Protein AF-A0A9P3G5J4-F1 (afdb_monomer_lite)

Secondary structure (DSSP, 8-state):
--PPPP----PPPP-------------GGGPPPTTT--S-STTTTGGGSHHHHHHHHHHHHHHHHHHHHHS-TT---S-HHHHHHHHHHHHHHHHHHHHHHHHHT--SHHHHHHHHHHHHHHHHTT-HHHHHHHHHHIIIIIHHH-SS--TTHHHHHHHHHHHHHHHTTTT-HHHHHHHHHS-GGGS-HHHHHHHHHHHHHHHTT-HHHHHHHHSHHHHHHHHT-TT---SPPPPTTS-S-HHHHHHHHHHHHHHHHHHHHHHHHHHHH-SEEE---TTT-TTHHHHHHHHHHHTT-S-SS--S----HHHHHHHHHHHHHHTTSEEEPTT-TTEEEEPPP--

Structure (mmCIF, N/CA/C/O backbone):
data_AF-A0A9P3G5J4-F1
#
_entry.id   AF-A0A9P3G5J4-F1
#
loop_
_atom_site.group_PDB
_atom_site.id
_atom_site.type_symbol
_atom_site.label_atom_id
_atom_site.label_alt_id
_atom_site.label_comp_id
_atom_site.label_asym_id
_atom_site.label_entity_id
_atom_site.label_seq_id
_atom_site.pdbx_PDB_ins_code
_atom_site.Cartn_x
_atom_site.Cartn_y
_atom_site.Cartn_z
_atom_site.occupancy
_atom_site.B_iso_or_equiv
_atom_site.auth_seq_id
_atom_site.auth_comp_id
_atom_site.auth_asym_id
_atom_site.auth_atom_id
_atom_site.pdbx_PDB_model_num
ATOM 1 N N . MET A 1 1 ? -4.078 -33.749 79.906 1.00 45.44 1 MET A N 1
ATOM 2 C CA . MET A 1 1 ? -3.973 -32.297 79.647 1.00 45.44 1 MET A CA 1
ATOM 3 C C . MET A 1 1 ? -3.435 -32.063 78.238 1.00 45.44 1 MET A C 1
ATOM 5 O O . MET A 1 1 ? -2.270 -32.361 78.016 1.00 45.44 1 MET A O 1
ATOM 9 N N . PRO A 1 2 ? -4.262 -31.590 77.290 1.00 45.81 2 PRO A N 1
ATOM 10 C CA . PRO A 1 2 ? -3.827 -31.119 75.972 1.00 45.81 2 PRO A CA 1
ATOM 11 C C . PRO A 1 2 ? -3.909 -29.576 75.852 1.00 45.81 2 PRO A C 1
ATOM 13 O O . PRO A 1 2 ? -4.693 -28.956 76.577 1.00 45.81 2 PRO A O 1
ATOM 16 N N . PRO A 1 3 ? -3.143 -28.927 74.950 1.00 57.09 3 PRO A N 1
ATOM 17 C CA . PRO A 1 3 ? -3.143 -27.472 74.822 1.00 57.09 3 PRO A CA 1
ATOM 18 C C . PRO A 1 3 ? -4.223 -26.953 73.852 1.00 57.09 3 PRO A C 1
ATOM 20 O O . PRO A 1 3 ? -4.524 -27.550 72.818 1.00 57.09 3 PRO A O 1
ATOM 23 N N . ARG A 1 4 ? -4.796 -25.798 74.216 1.00 52.59 4 ARG A N 1
ATOM 24 C CA . ARG A 1 4 ? -5.788 -25.001 73.473 1.00 52.59 4 ARG A CA 1
ATOM 25 C C . ARG A 1 4 ? -5.236 -24.502 72.127 1.00 52.59 4 ARG A C 1
ATOM 27 O O . ARG A 1 4 ? -4.232 -23.797 72.098 1.00 52.59 4 ARG A O 1
ATOM 34 N N . ARG A 1 5 ? -5.958 -24.768 71.032 1.00 49.84 5 ARG A N 1
ATOM 35 C CA . ARG A 1 5 ? -5.803 -24.080 69.735 1.00 49.84 5 ARG A CA 1
ATOM 36 C C . ARG A 1 5 ? -6.432 -22.683 69.806 1.00 49.84 5 ARG A C 1
ATOM 38 O O . ARG A 1 5 ? -7.628 -22.569 70.061 1.00 49.84 5 ARG A O 1
ATOM 45 N N . GLN A 1 6 ? -5.643 -21.640 69.554 1.00 51.03 6 GLN A N 1
ATOM 46 C CA . GLN A 1 6 ? -6.135 -20.286 69.281 1.00 51.03 6 GLN A CA 1
ATOM 47 C C . GLN A 1 6 ? -6.552 -20.182 67.806 1.00 51.03 6 GLN A C 1
ATOM 49 O O . GLN A 1 6 ? -5.762 -20.479 66.912 1.00 51.03 6 GLN A O 1
ATOM 54 N N . GLN A 1 7 ? -7.797 -19.775 67.554 1.00 46.91 7 GLN A N 1
ATOM 55 C CA . GLN A 1 7 ? -8.280 -19.370 66.233 1.00 46.91 7 GLN A CA 1
ATOM 56 C C . GLN A 1 7 ? -7.859 -17.916 65.977 1.00 46.91 7 GLN A C 1
ATOM 58 O O . GLN A 1 7 ? -8.312 -17.010 66.673 1.00 46.91 7 GLN A O 1
ATOM 63 N N . GLN A 1 8 ? -7.004 -17.689 64.978 1.00 44.88 8 GLN A N 1
ATOM 64 C CA . GLN A 1 8 ? -6.764 -16.360 64.415 1.00 44.88 8 GLN A CA 1
ATOM 65 C C . GLN A 1 8 ? -7.899 -16.018 63.442 1.00 44.88 8 GLN A C 1
ATOM 67 O O . GLN A 1 8 ? -8.042 -16.644 62.393 1.00 44.88 8 GLN A O 1
ATOM 72 N N . GLN A 1 9 ? -8.705 -15.017 63.798 1.00 44.31 9 GLN A N 1
ATOM 73 C CA . GLN A 1 9 ? -9.616 -14.342 62.878 1.00 44.31 9 GLN A CA 1
ATOM 74 C C . GLN A 1 9 ? -8.791 -13.507 61.890 1.00 44.31 9 GLN A C 1
ATOM 76 O O . GLN A 1 9 ? -8.141 -12.538 62.277 1.00 44.31 9 GLN A O 1
ATOM 81 N N . GLN A 1 10 ? -8.816 -13.889 60.613 1.00 43.50 10 GLN A N 1
ATOM 82 C CA . GLN A 1 10 ? -8.336 -13.051 59.518 1.00 43.50 10 GLN A CA 1
ATOM 83 C C . GLN A 1 10 ? -9.363 -11.949 59.243 1.00 43.50 10 GLN A C 1
ATOM 85 O O . GLN A 1 10 ? -10.474 -12.201 58.779 1.00 43.50 10 GLN A O 1
ATOM 90 N N . SER A 1 11 ? -8.971 -10.718 59.541 1.00 41.69 11 SER A N 1
ATOM 91 C CA . SER A 1 11 ? -9.665 -9.488 59.186 1.00 41.69 11 SER A CA 1
ATOM 92 C C . SER A 1 11 ? -9.587 -9.250 57.672 1.00 41.69 11 SER A C 1
ATOM 94 O O . SER A 1 11 ? -8.508 -9.085 57.104 1.00 41.69 11 SER A O 1
ATOM 96 N N . GLN A 1 12 ? -10.744 -9.221 57.004 1.00 41.25 12 GLN A N 1
ATOM 97 C CA . GLN A 1 12 ? -10.858 -8.753 55.620 1.00 41.25 12 GLN A CA 1
ATOM 98 C C . GLN A 1 12 ? -10.585 -7.238 55.555 1.00 41.25 12 GLN A C 1
ATOM 100 O O . GLN A 1 12 ? -11.182 -6.489 56.334 1.00 41.25 12 GLN A O 1
ATOM 105 N N . PRO A 1 13 ? -9.745 -6.744 54.625 1.00 40.31 13 PRO A N 1
ATOM 106 C CA . PRO A 1 13 ? -9.565 -5.315 54.451 1.00 40.31 13 PRO A CA 1
ATOM 107 C C . PRO A 1 13 ? -10.784 -4.721 53.741 1.00 40.31 13 PRO A C 1
ATOM 109 O O . PRO A 1 13 ? -11.157 -5.119 52.636 1.00 40.31 13 PRO A O 1
ATOM 112 N N . GLN A 1 14 ? -11.401 -3.746 54.406 1.00 39.34 14 GLN A N 1
ATOM 113 C CA . GLN A 1 14 ? -12.501 -2.949 53.885 1.00 39.34 14 GLN A CA 1
ATOM 114 C C . GLN A 1 14 ? -12.084 -2.230 52.596 1.00 39.34 14 GLN A C 1
ATOM 116 O O . GLN A 1 14 ? -11.056 -1.557 52.518 1.00 39.34 14 GLN A O 1
ATOM 121 N N . ARG A 1 15 ? -12.923 -2.381 51.570 1.00 43.50 15 ARG A N 1
ATOM 122 C CA . ARG A 1 15 ?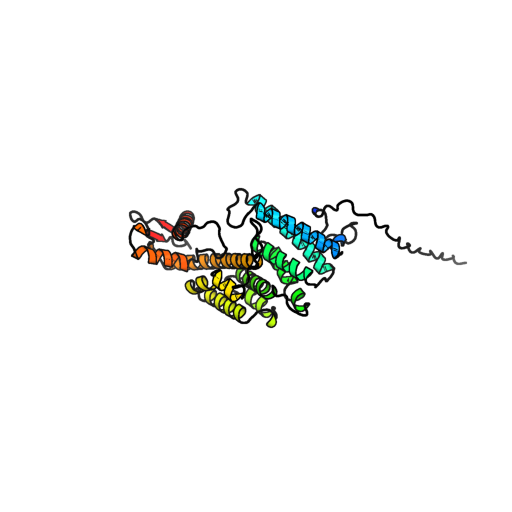 -12.794 -1.771 50.247 1.00 43.50 15 ARG A CA 1
ATOM 123 C C . ARG A 1 15 ? -13.004 -0.258 50.376 1.00 43.50 15 ARG A C 1
ATOM 125 O O . ARG A 1 15 ? -14.132 0.224 50.327 1.00 43.50 15 ARG A O 1
ATOM 132 N N . ALA A 1 16 ? -11.915 0.480 50.574 1.00 40.75 16 ALA A N 1
ATOM 133 C CA . ALA A 1 16 ? -11.936 1.935 50.635 1.00 40.75 16 ALA A CA 1
ATOM 134 C C . ALA A 1 16 ? -12.463 2.517 49.311 1.00 40.75 16 ALA A C 1
ATOM 136 O O . ALA A 1 16 ? -11.884 2.311 48.240 1.00 40.75 16 ALA A O 1
ATOM 137 N N . GLN A 1 17 ? -13.579 3.241 49.395 1.00 43.50 17 GLN A N 1
ATOM 138 C CA . GLN A 1 17 ? -14.122 4.049 48.309 1.00 43.50 17 GLN A CA 1
ATOM 139 C C . GLN A 1 17 ? -13.083 5.110 47.917 1.00 43.50 17 GLN A C 1
ATOM 141 O O . GLN A 1 17 ? -12.732 5.988 48.706 1.00 43.50 17 GLN A O 1
ATOM 146 N N . ARG A 1 18 ? -12.549 4.996 46.695 1.00 46.62 18 ARG A N 1
ATOM 147 C CA . ARG A 1 18 ? -11.586 5.943 46.122 1.00 46.62 18 ARG A CA 1
ATOM 148 C C . ARG A 1 18 ? -12.261 7.301 45.918 1.00 46.62 18 ARG A C 1
ATOM 150 O O . ARG A 1 18 ? -13.170 7.421 45.101 1.00 46.62 18 ARG A O 1
ATOM 157 N N . LYS A 1 19 ? -11.769 8.322 46.627 1.00 36.66 19 LYS A N 1
ATOM 158 C CA . LYS A 1 19 ? -12.004 9.734 46.300 1.00 36.66 19 LYS A CA 1
ATOM 159 C C . LYS A 1 19 ? -11.515 10.003 44.874 1.00 36.66 19 LYS A C 1
ATOM 161 O O . LYS A 1 19 ? -10.378 9.684 44.535 1.00 36.66 19 LYS A O 1
ATOM 166 N N . TYR A 1 20 ? -12.394 10.567 44.054 1.00 42.75 20 TYR A N 1
ATOM 167 C CA . TYR A 1 20 ? -12.098 11.013 42.699 1.00 42.75 20 TYR A CA 1
ATOM 168 C C . TYR A 1 20 ? -11.362 12.357 42.783 1.00 42.75 20 TYR A C 1
ATOM 170 O O . TYR A 1 20 ? -11.981 13.392 43.022 1.00 42.75 20 TYR A O 1
ATOM 178 N N . GLU A 1 21 ? -10.036 12.341 42.655 1.00 39.03 21 GLU A N 1
ATOM 179 C CA . GLU A 1 21 ? -9.263 13.562 42.411 1.00 39.03 21 GLU A CA 1
ATOM 180 C C . GLU A 1 21 ? -9.389 13.955 40.928 1.00 39.03 21 GLU A C 1
ATOM 182 O O . GLU A 1 21 ? -9.240 13.093 40.054 1.00 39.03 21 GLU A O 1
ATOM 187 N N . PRO A 1 22 ? -9.659 15.234 40.610 1.00 39.75 22 PRO A N 1
ATOM 188 C CA . PRO A 1 22 ? -9.688 15.702 39.231 1.00 39.75 22 PRO A CA 1
ATOM 189 C C . PRO A 1 22 ? -8.276 15.602 38.625 1.00 39.75 22 PRO A C 1
ATOM 191 O O . PRO A 1 22 ? -7.297 15.962 39.284 1.00 39.75 22 PRO A O 1
ATOM 194 N N . PRO A 1 23 ? -8.126 15.105 37.384 1.00 48.12 23 PRO A N 1
ATOM 195 C CA . PRO A 1 23 ? -6.818 14.777 36.843 1.00 48.12 23 PRO A CA 1
ATOM 196 C C . PRO A 1 23 ? -6.025 16.053 36.549 1.00 48.12 23 PRO A C 1
ATOM 198 O O . PRO A 1 23 ? -6.328 16.796 35.615 1.00 48.12 23 PRO A O 1
ATOM 201 N N . ALA A 1 24 ? -4.944 16.266 37.301 1.00 52.28 24 ALA A N 1
ATOM 202 C CA . ALA A 1 24 ? -3.798 17.015 36.805 1.00 52.28 24 ALA A CA 1
ATOM 203 C C . ALA A 1 24 ? -3.442 16.456 35.416 1.00 52.28 24 ALA A C 1
ATOM 205 O O . ALA A 1 24 ? -3.290 15.242 35.284 1.00 52.28 24 ALA A O 1
ATOM 206 N N . LYS A 1 25 ? -3.398 17.322 34.390 1.00 55.47 25 LYS A N 1
ATOM 207 C CA . LYS A 1 25 ? -3.167 17.006 32.964 1.00 55.47 25 LYS A CA 1
ATOM 208 C C . LYS A 1 25 ? -2.319 15.740 32.784 1.00 55.47 25 LYS A C 1
ATOM 210 O O . LYS A 1 25 ? -1.091 15.796 32.873 1.00 55.47 25 LYS A O 1
ATOM 215 N N . ARG A 1 26 ? -2.970 14.592 32.558 1.00 60.44 26 ARG A N 1
ATOM 216 C CA . ARG A 1 26 ? -2.270 13.321 32.348 1.00 60.44 26 ARG A CA 1
ATOM 217 C C . ARG A 1 26 ? -1.382 13.489 31.122 1.00 60.44 26 ARG A C 1
ATOM 219 O O . ARG A 1 26 ? -1.859 13.862 30.052 1.00 60.44 26 ARG A O 1
ATOM 226 N N . ARG A 1 27 ? -0.079 13.241 31.268 1.00 78.50 27 ARG A N 1
ATOM 227 C CA . ARG A 1 27 ? 0.826 13.188 30.116 1.00 78.50 27 ARG A CA 1
ATOM 228 C C . ARG A 1 27 ? 0.459 11.943 29.313 1.00 78.50 27 ARG A C 1
ATOM 230 O O . ARG A 1 27 ? 0.875 10.849 29.678 1.00 78.50 27 ARG A O 1
ATOM 237 N N . MET A 1 28 ? -0.320 12.110 28.242 1.00 86.81 28 MET A N 1
ATOM 238 C CA . MET A 1 28 ? -0.784 11.008 27.384 1.00 86.81 28 MET A CA 1
ATOM 239 C C . MET A 1 28 ? 0.376 10.128 26.880 1.00 86.81 28 MET A C 1
ATOM 241 O O . MET A 1 28 ? 0.234 8.920 26.734 1.00 86.81 28 MET A O 1
ATOM 245 N N . GLU A 1 29 ? 1.574 10.690 26.716 1.00 81.25 29 GLU A N 1
ATOM 246 C CA . GLU A 1 29 ? 2.787 9.949 26.337 1.00 81.25 29 GLU A CA 1
ATOM 247 C C . GLU A 1 29 ? 3.211 8.881 27.361 1.00 81.25 29 GLU A C 1
ATOM 249 O O . GLU A 1 29 ? 3.749 7.838 26.982 1.00 81.25 29 GLU A O 1
ATOM 254 N N . LEU A 1 30 ? 2.934 9.115 28.648 1.00 82.88 30 LEU A N 1
ATOM 255 C CA . LEU A 1 30 ? 3.325 8.242 29.758 1.00 82.88 30 LEU A CA 1
ATOM 256 C C . LEU A 1 30 ? 2.307 7.139 30.049 1.00 82.88 30 LEU A C 1
ATOM 258 O O . LEU A 1 30 ? 2.545 6.306 30.918 1.00 82.88 30 LEU A O 1
ATOM 262 N N . VAL A 1 31 ? 1.184 7.107 29.329 1.00 82.25 31 VAL A N 1
ATOM 263 C CA . VAL A 1 31 ? 0.177 6.064 29.518 1.00 82.25 31 VAL A CA 1
ATOM 264 C C . VAL A 1 31 ? 0.780 4.707 29.135 1.00 82.25 31 VAL A C 1
ATOM 266 O O . VAL A 1 31 ? 1.264 4.507 28.010 1.00 82.25 31 VAL A O 1
ATOM 269 N N . ALA A 1 32 ? 0.805 3.787 30.099 1.00 80.31 32 ALA A N 1
ATOM 270 C CA . ALA A 1 32 ? 1.370 2.455 29.936 1.00 80.31 32 ALA A CA 1
ATOM 271 C C . ALA A 1 32 ? 0.508 1.588 29.001 1.00 80.31 32 ALA A C 1
ATOM 273 O O . ALA A 1 32 ? -0.697 1.787 28.856 1.00 80.31 32 ALA A O 1
ATOM 274 N N . SER A 1 33 ? 1.139 0.620 28.333 1.00 79.75 33 SER A N 1
ATOM 275 C CA . SER A 1 33 ? 0.419 -0.427 27.599 1.00 79.75 33 SER A CA 1
ATOM 276 C C . SER A 1 33 ? -0.217 -1.408 28.583 1.00 79.75 33 SER A C 1
ATOM 278 O O . SER A 1 33 ? 0.485 -1.884 29.480 1.00 79.75 33 SER A O 1
ATOM 280 N N . VAL A 1 34 ? -1.465 -1.811 28.333 1.00 78.19 34 VAL A N 1
ATOM 281 C CA . VAL A 1 34 ? -2.210 -2.756 29.188 1.00 78.19 34 VAL A CA 1
ATOM 282 C C . VAL A 1 34 ? -1.461 -4.084 29.383 1.00 78.19 34 VAL A C 1
ATOM 284 O O . VAL A 1 34 ? -1.501 -4.666 30.461 1.00 78.19 34 VAL A O 1
ATOM 287 N N . SER A 1 35 ? -0.701 -4.545 28.383 1.00 72.38 35 SER A N 1
ATOM 288 C CA . SER A 1 35 ? 0.053 -5.808 28.462 1.00 72.38 35 SER A CA 1
ATOM 289 C C . SER A 1 35 ? 1.256 -5.778 29.417 1.00 72.38 35 SER A C 1
ATOM 291 O O . SER A 1 35 ? 1.774 -6.829 29.780 1.00 72.38 35 SER A O 1
ATOM 293 N N . ARG A 1 36 ? 1.752 -4.589 29.787 1.00 68.81 36 ARG A N 1
ATOM 294 C CA . ARG A 1 36 ? 2.941 -4.431 30.652 1.00 68.81 36 ARG A CA 1
ATOM 295 C C . ARG A 1 36 ? 2.584 -4.117 32.092 1.00 68.81 36 ARG A C 1
ATOM 297 O O . ARG A 1 36 ? 3.362 -4.414 32.992 1.00 68.81 36 ARG A O 1
ATOM 304 N N . SER A 1 37 ? 1.407 -3.553 32.311 1.00 64.69 37 SER A N 1
ATOM 305 C CA . SER A 1 37 ? 0.872 -3.365 33.639 1.00 64.69 37 SER A CA 1
ATOM 306 C C . SER A 1 37 ? 0.284 -4.674 34.140 1.00 64.69 37 SER A C 1
ATOM 308 O O . SER A 1 37 ? -0.860 -5.014 33.854 1.00 64.69 37 SER A O 1
ATOM 310 N N . SER A 1 38 ? 1.032 -5.411 34.943 1.00 62.72 38 SER A N 1
ATOM 311 C CA . SER A 1 38 ? 0.563 -6.582 35.697 1.00 62.72 38 SER A CA 1
ATOM 312 C C . SER A 1 38 ? -0.468 -6.227 36.794 1.00 62.72 38 SER A C 1
ATOM 314 O O . SER A 1 38 ? -0.527 -6.875 37.833 1.00 62.72 38 SER A O 1
ATOM 316 N N . GLY A 1 39 ? -1.258 -5.162 36.605 1.00 60.03 39 GLY A N 1
ATOM 317 C CA . GLY A 1 39 ? -2.193 -4.601 37.586 1.00 60.03 39 GLY A CA 1
ATOM 318 C C . GLY A 1 39 ? -1.531 -3.904 38.784 1.00 60.03 39 GLY A C 1
ATOM 319 O O . GLY A 1 39 ? -2.236 -3.419 39.664 1.00 60.03 39 GLY A O 1
ATOM 320 N N . LEU A 1 40 ? -0.193 -3.855 38.838 1.00 56.94 40 LEU A N 1
ATOM 321 C CA . LEU A 1 40 ? 0.574 -3.301 39.963 1.00 56.94 40 LEU A CA 1
ATOM 322 C C . LEU A 1 40 ? 0.889 -1.805 39.812 1.00 56.94 40 LEU A C 1
ATOM 324 O O . LEU A 1 40 ? 0.984 -1.092 40.810 1.00 56.94 40 LEU A O 1
ATOM 328 N N . GLU A 1 41 ? 1.037 -1.311 38.582 1.00 65.31 41 GLU A N 1
ATOM 329 C CA . GLU A 1 41 ? 1.242 0.117 38.332 1.00 65.31 41 GLU A CA 1
ATOM 330 C C . GLU A 1 41 ? -0.076 0.880 38.495 1.00 65.31 41 GLU A C 1
ATOM 332 O O . GLU A 1 41 ? -1.098 0.507 37.918 1.00 65.31 41 GLU A O 1
ATOM 337 N N . LYS A 1 42 ? -0.039 1.977 39.262 1.00 62.62 42 LYS A N 1
ATOM 338 C CA . LYS A 1 42 ? -1.210 2.784 39.653 1.00 62.62 42 LYS A CA 1
ATOM 339 C C . LYS A 1 42 ? -2.085 3.223 38.464 1.00 62.62 42 LYS A C 1
ATOM 341 O O . LYS A 1 42 ? -3.298 3.330 38.634 1.00 62.62 42 LYS A O 1
ATOM 346 N N . ASP A 1 43 ? -1.482 3.392 37.285 1.00 67.75 43 ASP A N 1
ATOM 347 C CA . ASP A 1 43 ? -2.131 3.831 36.039 1.00 67.75 43 ASP A CA 1
ATOM 348 C C . ASP A 1 43 ? -2.080 2.784 34.913 1.00 67.75 43 ASP A C 1
ATOM 350 O O . ASP A 1 43 ? -2.419 3.069 33.765 1.00 67.75 43 ASP A O 1
ATOM 354 N N . GLY A 1 44 ? -1.658 1.560 35.225 1.00 71.00 44 GLY A N 1
ATOM 355 C CA . GLY A 1 44 ? -1.421 0.521 34.232 1.00 71.00 44 GLY A CA 1
ATOM 356 C C . GLY A 1 44 ? -2.660 0.120 33.422 1.00 71.00 44 GLY A C 1
ATOM 357 O O . GLY A 1 44 ? -2.605 -0.051 32.207 1.00 71.00 44 GLY A O 1
ATOM 358 N N . ASP A 1 45 ? -3.813 0.081 34.086 1.00 81.25 45 ASP A N 1
ATOM 359 C CA . ASP A 1 45 ? -5.099 -0.243 33.466 1.00 81.25 45 ASP A CA 1
ATOM 360 C C . ASP A 1 45 ? -5.881 0.997 32.996 1.00 81.25 45 ASP A C 1
ATOM 362 O O . ASP A 1 45 ? -7.063 0.890 32.671 1.00 81.25 45 ASP A O 1
ATOM 366 N N . ALA A 1 46 ? -5.258 2.182 32.942 1.00 87.31 46 ALA A N 1
ATOM 367 C CA . ALA A 1 46 ? -5.968 3.421 32.617 1.00 87.31 46 ALA A CA 1
ATOM 368 C C . ALA A 1 46 ? -6.664 3.360 31.244 1.00 87.31 46 ALA A C 1
ATOM 370 O O . ALA A 1 46 ? -7.805 3.800 31.121 1.00 87.31 46 ALA A O 1
ATOM 371 N N . LEU A 1 47 ? -6.034 2.749 30.230 1.00 90.75 47 LEU A N 1
ATOM 372 C CA . LEU A 1 47 ? -6.621 2.607 28.887 1.00 90.75 47 LEU A CA 1
ATOM 373 C C . LEU A 1 47 ? -7.794 1.617 28.812 1.00 90.75 47 LEU A C 1
ATOM 375 O O . LEU A 1 47 ? -8.371 1.450 27.739 1.00 90.75 47 LEU A O 1
ATOM 379 N N . ARG A 1 48 ? -8.181 0.954 29.909 1.00 91.88 48 ARG A N 1
ATOM 380 C CA . ARG A 1 48 ? -9.423 0.166 29.925 1.00 91.88 48 ARG A CA 1
ATOM 381 C C . ARG A 1 48 ? -10.676 1.040 29.962 1.00 91.88 48 ARG A C 1
ATOM 383 O O . ARG A 1 48 ? -11.755 0.557 29.635 1.00 91.88 48 ARG A O 1
ATOM 390 N N . ASP A 1 49 ? -10.545 2.301 30.360 1.00 93.88 49 ASP A N 1
ATOM 391 C CA . ASP A 1 49 ? -11.647 3.256 30.333 1.00 93.88 49 ASP A CA 1
ATOM 392 C C . ASP A 1 49 ? -11.935 3.727 28.899 1.00 93.88 49 ASP A C 1
ATOM 394 O O . ASP A 1 49 ? -11.035 4.187 28.196 1.00 93.88 49 ASP A O 1
ATOM 398 N N . PHE A 1 50 ? -13.191 3.622 28.456 1.00 96.06 50 PHE A N 1
ATOM 399 C CA . PHE A 1 50 ? -13.571 3.914 27.065 1.00 96.06 50 PHE A CA 1
ATOM 400 C C . PHE A 1 50 ? -13.409 5.392 26.732 1.00 96.06 50 PHE A C 1
ATOM 402 O O . PHE A 1 50 ? -12.983 5.724 25.628 1.00 96.06 50 PHE A O 1
ATOM 409 N N . LYS A 1 51 ? -13.684 6.266 27.704 1.00 95.38 51 LYS A N 1
ATOM 410 C CA . LYS A 1 51 ? -13.492 7.702 27.539 1.00 95.38 51 LYS A CA 1
ATOM 411 C C . LYS A 1 51 ? -12.011 8.032 27.366 1.00 95.38 51 LYS A C 1
ATOM 413 O O . LYS A 1 51 ? -11.651 8.761 26.448 1.00 95.38 51 LYS A O 1
ATOM 418 N N . LEU A 1 52 ? -11.135 7.436 28.179 1.00 94.38 52 LEU A N 1
ATOM 419 C CA . LEU A 1 52 ? -9.696 7.623 28.000 1.00 94.38 52 LEU A CA 1
ATOM 420 C C . LEU A 1 52 ? -9.189 7.062 26.662 1.00 94.38 52 LEU A C 1
ATOM 422 O O . LEU A 1 52 ? -8.280 7.646 26.083 1.00 94.38 52 LEU A O 1
ATOM 426 N N . GLN A 1 53 ? -9.751 5.961 26.148 1.00 96.19 53 GLN A N 1
ATOM 427 C CA . GLN A 1 53 ? -9.404 5.461 24.809 1.00 96.19 53 GLN A CA 1
ATOM 428 C C . GLN A 1 53 ? -9.693 6.498 23.717 1.00 96.19 53 GLN A C 1
ATOM 430 O O . GLN A 1 53 ? -8.871 6.673 22.819 1.00 96.19 53 GLN A O 1
ATOM 435 N N . GLU A 1 54 ? -10.829 7.190 23.807 1.00 96.81 54 GLU A N 1
ATOM 436 C CA . GLU A 1 54 ? -11.223 8.248 22.870 1.00 96.81 54 GLU A CA 1
ATOM 437 C C . GLU A 1 54 ? -10.296 9.466 22.984 1.00 96.81 54 GLU A C 1
ATOM 439 O O . GLU A 1 54 ? -9.707 9.882 21.988 1.00 96.81 54 GLU A O 1
ATOM 444 N N . GLU A 1 55 ? -10.028 9.945 24.204 1.00 95.94 55 GLU A N 1
ATOM 445 C CA . GLU A 1 55 ? -9.058 11.028 24.441 1.00 95.94 55 GLU A CA 1
ATOM 446 C C . GLU A 1 55 ? -7.645 10.660 23.936 1.00 95.94 55 GLU A C 1
ATOM 448 O O . GLU A 1 55 ? -6.908 11.490 23.397 1.00 95.94 55 GLU A O 1
ATOM 453 N N . TYR A 1 56 ? -7.254 9.391 24.081 1.00 96.12 56 TYR A N 1
ATOM 454 C CA . TYR A 1 56 ? -5.981 8.879 23.582 1.00 96.12 56 TYR A CA 1
ATOM 455 C C . TYR A 1 56 ? -5.948 8.809 22.052 1.00 96.12 56 TYR A C 1
ATOM 457 O O . TYR A 1 56 ? -4.917 9.097 21.440 1.00 96.12 56 TYR A O 1
ATOM 465 N N . ARG A 1 57 ? -7.069 8.459 21.413 1.00 97.06 57 ARG A N 1
ATOM 466 C CA . ARG A 1 57 ? -7.213 8.448 19.953 1.00 97.06 57 ARG A CA 1
ATOM 467 C C . ARG A 1 57 ? -7.090 9.854 19.361 1.00 97.06 57 ARG A C 1
ATOM 469 O O . ARG A 1 57 ? -6.433 9.996 18.324 1.00 97.06 57 ARG A O 1
ATOM 476 N N . ASP A 1 58 ? -7.631 10.871 20.025 1.00 96.50 58 ASP A N 1
ATOM 477 C CA . ASP A 1 58 ? -7.464 12.279 19.638 1.00 96.50 58 ASP A CA 1
ATOM 478 C C . ASP A 1 58 ? -6.007 12.732 19.772 1.00 96.50 58 ASP A C 1
ATOM 480 O O . ASP A 1 58 ? -5.448 13.361 18.870 1.00 96.50 58 ASP A O 1
ATOM 484 N N . PHE A 1 59 ? -5.343 12.338 20.862 1.00 96.31 59 PHE A N 1
ATOM 485 C CA . PHE A 1 59 ? -3.914 12.586 21.043 1.00 96.31 59 PHE A CA 1
ATOM 486 C C . PHE A 1 59 ? -3.069 11.959 19.919 1.00 96.31 59 PHE A C 1
ATOM 488 O O . PHE A 1 59 ? -2.171 12.612 19.380 1.00 96.31 59 PHE A O 1
ATOM 495 N N . ILE A 1 60 ? -3.370 10.714 19.526 1.00 96.69 60 ILE A N 1
ATOM 496 C CA . ILE A 1 60 ? -2.710 10.060 18.387 1.00 96.69 60 ILE A CA 1
ATOM 497 C C . ILE A 1 60 ? -2.981 10.828 17.092 1.00 96.69 60 ILE A C 1
ATOM 499 O O . ILE A 1 60 ? -2.045 11.027 16.317 1.00 96.69 60 ILE A O 1
ATOM 503 N N . GLN A 1 61 ? -4.216 11.295 16.866 1.00 96.25 61 GLN A N 1
ATOM 504 C CA . GLN A 1 61 ? -4.545 12.080 15.674 1.00 96.25 61 GLN A CA 1
ATOM 505 C C . GLN A 1 61 ? -3.673 13.329 15.569 1.00 96.25 61 GLN A C 1
ATOM 507 O O . GLN A 1 61 ? -3.150 13.602 14.496 1.00 96.25 61 GLN A O 1
ATOM 512 N N . GLY A 1 62 ? -3.454 14.043 16.678 1.00 95.38 62 GLY A N 1
ATOM 513 C CA . GLY A 1 62 ? -2.558 15.200 16.702 1.00 95.38 62 GLY A CA 1
ATOM 514 C C . GLY A 1 62 ? -1.135 14.850 16.254 1.00 95.38 62 GLY A C 1
ATOM 515 O O . GLY A 1 62 ? -0.564 15.537 15.414 1.00 95.38 62 GLY A O 1
ATOM 516 N N . LYS A 1 63 ? -0.583 13.724 16.729 1.00 95.94 63 LYS A N 1
ATOM 517 C CA . LYS A 1 63 ? 0.751 13.252 16.309 1.00 95.94 63 LYS A CA 1
ATOM 518 C C . LYS A 1 63 ? 0.795 12.837 14.834 1.00 95.94 63 LYS A C 1
ATOM 520 O O . LYS A 1 63 ? 1.815 13.043 14.178 1.00 95.94 63 LYS A O 1
ATOM 525 N N . VAL A 1 64 ? -0.282 12.241 14.321 1.00 95.12 64 VAL A N 1
ATOM 526 C CA . VAL A 1 64 ? -0.426 11.875 12.903 1.00 95.12 64 VAL A CA 1
ATOM 527 C C . VAL A 1 64 ? -0.480 13.132 12.032 1.00 95.12 64 VAL A C 1
ATOM 529 O O . VAL A 1 64 ? 0.283 13.234 11.075 1.00 95.12 64 VAL A O 1
ATOM 532 N N . ASP A 1 65 ? -1.315 14.105 12.398 1.00 94.00 65 ASP A N 1
ATOM 533 C CA . ASP A 1 65 ? -1.446 15.388 11.704 1.00 94.00 65 ASP A CA 1
ATOM 534 C C . ASP A 1 65 ? -0.100 16.141 11.690 1.00 94.00 65 ASP A C 1
ATOM 536 O O . ASP A 1 65 ? 0.336 16.607 10.636 1.00 94.00 65 ASP A O 1
ATOM 540 N N . ASP A 1 66 ? 0.612 16.181 12.822 1.00 93.44 66 ASP A N 1
ATOM 541 C CA . ASP A 1 66 ? 1.955 16.768 12.920 1.00 93.44 66 ASP A CA 1
ATOM 542 C C . ASP A 1 66 ? 2.968 16.056 12.010 1.00 93.44 66 ASP A C 1
ATOM 544 O O . ASP A 1 66 ? 3.807 16.703 11.376 1.00 93.44 66 ASP A O 1
ATOM 548 N N . CYS A 1 67 ? 2.894 14.722 11.925 1.00 93.69 67 CYS A N 1
ATOM 549 C CA . CYS A 1 67 ? 3.762 13.929 11.057 1.00 93.69 67 CYS A CA 1
ATOM 550 C C . CYS A 1 67 ? 3.543 14.291 9.589 1.00 93.69 67 CYS A C 1
ATOM 552 O O . CYS A 1 67 ? 4.512 14.548 8.877 1.00 93.69 67 CYS A O 1
ATOM 554 N N . TRP A 1 68 ? 2.286 14.375 9.151 1.00 91.12 68 TRP A N 1
ATOM 555 C CA . TRP A 1 68 ? 1.948 14.721 7.771 1.00 91.12 68 TRP A CA 1
ATOM 556 C C . TRP A 1 68 ? 2.259 16.169 7.419 1.00 91.12 68 TRP A C 1
ATOM 558 O O . TRP A 1 68 ? 2.740 16.443 6.323 1.00 91.12 68 TRP A O 1
ATOM 568 N N . LYS A 1 69 ? 2.073 17.095 8.362 1.00 91.44 69 LYS A N 1
ATOM 569 C CA . LYS A 1 69 ? 2.460 18.495 8.179 1.00 91.44 69 LYS A CA 1
ATOM 570 C C . LYS A 1 69 ? 3.971 18.647 7.999 1.00 91.44 69 LYS A C 1
ATOM 572 O O . LYS A 1 69 ? 4.415 19.428 7.162 1.00 91.44 69 LYS A O 1
ATOM 577 N N . ARG A 1 70 ? 4.764 17.919 8.793 1.00 91.31 70 ARG A N 1
ATOM 578 C CA . ARG A 1 70 ? 6.234 17.976 8.739 1.00 91.31 70 ARG A CA 1
ATOM 579 C C . ARG A 1 70 ? 6.810 17.195 7.560 1.00 91.31 70 ARG A C 1
ATOM 581 O O . ARG A 1 70 ? 7.825 17.602 7.002 1.00 91.31 70 ARG A O 1
ATOM 588 N N . TYR A 1 71 ? 6.161 16.098 7.184 1.00 89.81 71 TYR A N 1
ATOM 589 C CA . TYR A 1 71 ? 6.580 15.210 6.106 1.00 89.81 71 TYR A CA 1
ATOM 590 C C . TYR A 1 71 ? 5.436 14.974 5.116 1.00 89.81 71 TYR A C 1
ATOM 592 O O . TYR A 1 71 ? 4.869 13.874 5.094 1.00 89.81 71 TYR A O 1
ATOM 600 N N . PRO A 1 72 ? 5.106 15.981 4.285 1.00 84.81 72 PRO A N 1
ATOM 601 C CA . PRO A 1 72 ? 4.099 15.824 3.249 1.00 84.81 72 PRO A CA 1
ATOM 602 C C . PRO A 1 72 ? 4.452 14.669 2.312 1.00 84.81 72 PRO A C 1
ATOM 604 O O . PRO A 1 72 ? 5.623 14.446 1.980 1.00 84.81 72 PRO A O 1
ATOM 607 N N . SER A 1 73 ? 3.430 13.937 1.878 1.00 74.00 73 SER A N 1
ATOM 608 C CA . SER A 1 73 ? 3.578 12.856 0.904 1.00 74.00 73 SER A CA 1
ATOM 609 C C . SER A 1 73 ? 4.280 13.352 -0.366 1.00 74.00 73 SER A C 1
ATOM 611 O O . SER A 1 73 ? 4.037 14.458 -0.831 1.00 74.00 73 SER A O 1
ATOM 613 N N . GLY A 1 74 ? 5.180 12.537 -0.918 1.00 67.62 74 GLY A N 1
ATOM 614 C CA . GLY A 1 74 ? 5.869 12.824 -2.182 1.00 67.62 74 GLY A CA 1
ATOM 615 C C . GLY A 1 74 ? 7.191 13.585 -2.071 1.00 67.62 74 GLY A C 1
ATOM 616 O O . GLY A 1 74 ? 8.026 13.451 -2.959 1.00 67.62 74 GLY A O 1
ATOM 617 N N . ARG A 1 75 ? 7.462 14.287 -0.964 1.00 73.50 75 ARG A N 1
ATOM 618 C CA . ARG A 1 75 ? 8.761 14.953 -0.773 1.00 73.50 75 ARG A CA 1
ATOM 619 C C . ARG A 1 75 ? 9.795 14.006 -0.178 1.00 73.50 75 ARG A C 1
ATOM 621 O O . ARG A 1 75 ? 9.528 13.323 0.812 1.00 73.50 75 ARG A O 1
ATOM 628 N N . VAL A 1 76 ? 10.996 13.988 -0.760 1.00 70.44 76 VAL A N 1
ATOM 629 C CA . VAL A 1 76 ? 12.161 13.329 -0.156 1.00 70.44 76 VAL A CA 1
ATOM 630 C C . VAL A 1 76 ? 12.595 14.180 1.041 1.00 70.44 76 VAL A C 1
ATOM 632 O O . VAL A 1 76 ? 13.024 15.314 0.839 1.00 70.44 76 VAL A O 1
ATOM 635 N N . PRO A 1 77 ? 12.454 13.700 2.286 1.00 75.56 77 PRO A N 1
ATOM 636 C CA . PRO A 1 77 ? 12.888 14.471 3.438 1.00 75.56 77 PRO A CA 1
ATOM 637 C C . PRO A 1 77 ? 14.412 14.447 3.530 1.00 75.56 77 PRO A C 1
ATOM 639 O O . PRO A 1 77 ? 15.011 13.380 3.404 1.00 75.56 77 PRO A O 1
ATOM 642 N N . GLU A 1 78 ? 15.015 15.591 3.849 1.00 79.88 78 GLU A N 1
ATOM 643 C CA . GLU A 1 78 ? 16.434 15.665 4.231 1.00 79.88 78 GLU A CA 1
ATOM 644 C C . GLU A 1 78 ? 16.719 14.822 5.487 1.00 79.88 78 GLU A C 1
ATOM 646 O O . GLU A 1 78 ? 17.781 14.220 5.615 1.00 79.88 78 GLU A O 1
ATOM 651 N N . ASP A 1 79 ? 15.730 14.704 6.380 1.00 89.00 79 ASP A N 1
ATOM 652 C CA . ASP A 1 79 ? 15.822 13.956 7.634 1.00 89.00 79 ASP A CA 1
ATOM 653 C C . ASP A 1 79 ? 14.920 12.710 7.629 1.00 89.00 79 ASP A C 1
ATOM 655 O O . ASP A 1 79 ? 13.875 12.636 8.289 1.00 89.00 79 ASP A O 1
ATOM 659 N N . ALA A 1 80 ? 15.306 11.721 6.817 1.00 90.69 80 ALA A N 1
ATOM 660 C CA . ALA A 1 80 ? 14.597 10.446 6.716 1.00 90.69 80 ALA A CA 1
ATOM 661 C C . ALA A 1 80 ? 14.581 9.673 8.048 1.00 90.69 80 ALA A C 1
ATOM 663 O O . ALA A 1 80 ? 13.590 9.012 8.356 1.00 90.69 80 ALA A O 1
ATOM 664 N N . LYS A 1 81 ? 15.642 9.794 8.859 1.00 92.88 81 LYS A N 1
ATOM 665 C CA . LYS A 1 81 ? 15.763 9.094 10.142 1.00 92.88 81 LYS A CA 1
ATOM 666 C C . LYS A 1 81 ? 14.742 9.607 11.156 1.00 92.88 81 LYS A C 1
ATOM 668 O O . LYS A 1 81 ? 13.991 8.802 11.702 1.00 92.88 81 LYS A O 1
ATOM 673 N N . HIS A 1 82 ? 14.653 10.923 11.360 1.00 93.81 82 HIS A N 1
ATOM 674 C CA . HIS A 1 82 ? 13.672 11.499 12.288 1.00 93.81 82 HIS A CA 1
ATOM 675 C C . HIS A 1 82 ? 12.231 11.223 11.848 1.00 93.81 82 HIS A C 1
ATOM 677 O O . HIS A 1 82 ? 11.359 10.939 12.672 1.00 93.81 82 HIS A O 1
ATOM 683 N N . ARG A 1 83 ? 11.972 11.220 10.533 1.00 92.94 83 ARG A N 1
ATOM 684 C CA . ARG A 1 83 ? 10.671 10.804 9.991 1.00 92.94 83 ARG A CA 1
ATOM 685 C C . ARG A 1 83 ? 10.331 9.374 10.406 1.00 92.94 83 ARG A C 1
ATOM 687 O O . ARG A 1 83 ? 9.220 9.123 10.870 1.00 92.94 83 ARG A O 1
ATOM 694 N N . ASP A 1 84 ? 11.258 8.442 10.218 1.00 93.88 84 ASP A N 1
ATOM 695 C CA . ASP A 1 84 ? 11.021 7.027 10.498 1.00 93.88 84 ASP A CA 1
ATOM 696 C C . ASP A 1 84 ? 10.875 6.774 12.012 1.00 93.88 84 ASP A C 1
ATOM 698 O O . ASP A 1 84 ? 10.006 6.002 12.423 1.00 93.88 84 ASP A O 1
ATOM 702 N N . GLU A 1 85 ? 11.615 7.504 12.854 1.00 95.25 85 GLU A N 1
ATOM 703 C CA . GLU A 1 85 ? 11.434 7.510 14.313 1.00 95.25 85 GLU A CA 1
ATOM 704 C C . GLU A 1 85 ? 10.042 8.026 14.719 1.00 95.25 85 GLU A C 1
ATOM 706 O O . GLU A 1 85 ? 9.341 7.386 15.507 1.00 95.25 85 GLU A O 1
ATOM 711 N N . MET A 1 86 ? 9.589 9.146 14.145 1.00 95.44 86 MET A N 1
ATOM 712 C CA . MET A 1 86 ? 8.261 9.708 14.413 1.00 95.44 86 MET A CA 1
ATOM 713 C C . MET A 1 86 ? 7.138 8.744 14.002 1.00 95.44 86 MET A C 1
ATOM 715 O O . MET A 1 86 ? 6.195 8.525 14.766 1.00 95.44 86 MET A O 1
ATOM 719 N N . ARG A 1 87 ? 7.260 8.121 12.826 1.00 95.50 87 ARG A N 1
ATOM 720 C CA . ARG A 1 87 ? 6.325 7.097 12.333 1.00 95.50 87 ARG A CA 1
ATOM 721 C C . ARG A 1 87 ? 6.306 5.861 13.232 1.00 95.50 87 ARG A C 1
ATOM 723 O O . ARG A 1 87 ? 5.231 5.369 13.576 1.00 95.50 87 ARG A O 1
ATOM 730 N N . GLY A 1 88 ? 7.478 5.401 13.671 1.00 96.38 88 GLY A N 1
ATOM 731 C CA . GLY A 1 88 ? 7.612 4.307 14.634 1.00 96.38 88 GLY A CA 1
ATOM 732 C C . GLY A 1 88 ? 6.912 4.612 15.960 1.00 96.38 88 GLY A C 1
ATOM 733 O O . GLY A 1 88 ? 6.165 3.778 16.474 1.00 96.38 88 GLY A O 1
ATOM 734 N N . ASN A 1 89 ? 7.069 5.834 16.473 1.00 96.44 89 ASN A N 1
ATOM 735 C CA . ASN A 1 89 ? 6.386 6.284 17.685 1.00 96.44 89 ASN A CA 1
ATOM 736 C C . ASN A 1 89 ? 4.859 6.261 17.525 1.00 96.44 89 ASN A C 1
ATOM 738 O O . ASN A 1 89 ? 4.165 5.760 18.408 1.00 96.44 89 ASN A O 1
ATOM 742 N N . ILE A 1 90 ? 4.328 6.720 16.388 1.00 97.56 90 ILE A N 1
ATOM 743 C CA . ILE A 1 90 ? 2.886 6.669 16.097 1.00 97.56 90 ILE A CA 1
ATOM 744 C C . ILE A 1 90 ? 2.373 5.220 16.076 1.00 97.56 90 ILE A C 1
ATOM 746 O O . ILE A 1 90 ? 1.365 4.917 16.717 1.00 97.56 90 ILE A O 1
ATOM 750 N N . CYS A 1 91 ? 3.083 4.303 15.410 1.00 97.56 91 CYS A N 1
ATOM 751 C CA . CYS A 1 91 ? 2.737 2.878 15.407 1.00 97.56 91 CYS A CA 1
ATOM 752 C C . CYS A 1 91 ? 2.683 2.284 16.824 1.00 97.56 91 CYS A C 1
ATOM 754 O O . CYS A 1 91 ? 1.768 1.519 17.143 1.00 97.56 91 CYS A O 1
ATOM 756 N N . ILE A 1 92 ? 3.619 2.671 17.701 1.00 96.00 92 ILE A N 1
ATOM 757 C CA . ILE A 1 92 ? 3.630 2.243 19.105 1.00 96.00 92 ILE A CA 1
ATOM 758 C C . ILE A 1 92 ? 2.383 2.741 19.84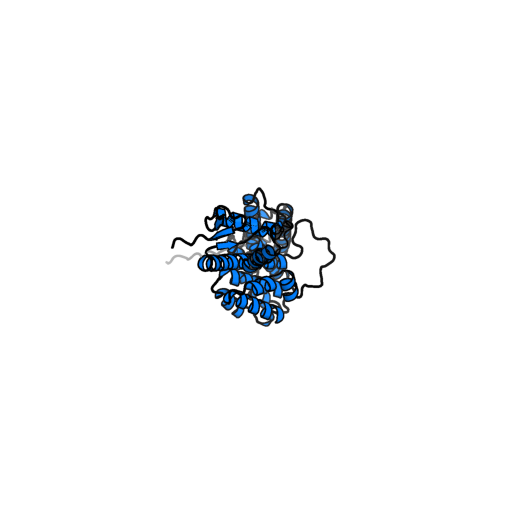5 1.00 96.00 92 ILE A C 1
ATOM 760 O O . ILE A 1 92 ? 1.787 1.959 20.588 1.00 96.00 92 ILE A O 1
ATOM 764 N N . LEU A 1 93 ? 1.976 4.000 19.651 1.00 96.69 93 LEU A N 1
ATOM 765 C CA . LEU A 1 93 ? 0.770 4.547 20.283 1.00 96.69 93 LEU A CA 1
ATOM 766 C C . LEU A 1 93 ? -0.487 3.805 19.813 1.00 96.69 93 LEU A C 1
ATOM 768 O O . LEU A 1 93 ? -1.284 3.362 20.640 1.00 96.69 93 LEU A O 1
ATOM 772 N N . PHE A 1 94 ? -0.629 3.575 18.505 1.00 98.00 94 PHE A N 1
ATOM 773 C CA . PHE A 1 94 ? -1.735 2.771 17.986 1.00 98.00 94 PHE A CA 1
ATOM 774 C C . PHE A 1 94 ? -1.730 1.354 18.557 1.00 98.00 94 PHE A C 1
ATOM 776 O O . PHE A 1 94 ? -2.784 0.843 18.922 1.00 98.00 94 PHE A O 1
ATOM 783 N N . ARG A 1 95 ? -0.560 0.717 18.690 1.00 96.69 95 ARG A N 1
ATOM 784 C CA . ARG A 1 95 ? -0.458 -0.615 19.299 1.00 96.69 95 ARG A CA 1
ATOM 785 C C . ARG A 1 95 ? -0.972 -0.620 20.739 1.00 96.69 95 ARG A C 1
ATOM 787 O O . ARG A 1 95 ? -1.768 -1.492 21.071 1.00 96.69 95 ARG A O 1
ATOM 794 N N . LYS A 1 96 ? -0.586 0.365 21.561 1.00 95.69 96 LYS A N 1
ATOM 795 C CA . LYS A 1 96 ? -1.103 0.512 22.936 1.00 95.69 96 LYS A CA 1
ATOM 796 C C . LYS A 1 96 ? -2.632 0.592 22.953 1.00 95.69 96 LYS A C 1
ATOM 798 O O . LYS A 1 96 ? -3.272 -0.076 23.761 1.00 95.69 96 LYS A O 1
ATOM 803 N N . LEU A 1 97 ? -3.210 1.374 22.041 1.00 97.19 97 LEU A N 1
ATOM 804 C CA . LEU A 1 97 ? -4.658 1.534 21.939 1.00 97.19 97 LEU A CA 1
ATOM 805 C C . LEU A 1 97 ? -5.358 0.246 21.466 1.00 97.19 97 LEU A C 1
ATOM 807 O O . LEU A 1 97 ? -6.374 -0.135 22.042 1.00 97.19 97 LEU A O 1
ATOM 811 N N . ARG A 1 98 ? -4.798 -0.475 20.484 1.00 97.31 98 ARG A N 1
ATOM 812 C CA . ARG A 1 98 ? -5.332 -1.776 20.033 1.00 97.31 98 ARG A CA 1
ATOM 813 C C . ARG A 1 98 ? -5.298 -2.832 21.140 1.00 97.31 98 ARG A C 1
ATOM 815 O O . ARG A 1 98 ? -6.263 -3.571 21.303 1.00 97.31 98 ARG A O 1
ATOM 822 N N . GLU A 1 99 ? -4.218 -2.890 21.921 1.00 96.25 99 GLU A N 1
ATOM 823 C CA . GLU A 1 99 ? -4.123 -3.779 23.090 1.00 96.25 99 GLU A CA 1
ATOM 824 C C . GLU A 1 99 ? -5.211 -3.466 24.125 1.00 96.25 99 GLU A C 1
ATOM 826 O O . GLU A 1 99 ? -5.823 -4.379 24.675 1.00 96.25 99 GLU A O 1
ATOM 831 N N . ALA A 1 100 ? -5.493 -2.182 24.353 1.00 95.69 100 ALA A N 1
ATOM 832 C CA . ALA A 1 100 ? -6.552 -1.757 25.257 1.00 95.69 100 ALA A CA 1
ATOM 833 C C . ALA A 1 100 ? -7.955 -2.132 24.755 1.00 95.69 100 ALA A C 1
ATOM 835 O O . ALA A 1 100 ? -8.748 -2.663 25.530 1.00 95.69 100 ALA A O 1
ATOM 836 N N . ILE A 1 101 ? -8.237 -1.928 23.463 1.00 96.62 101 ILE A N 1
ATOM 837 C CA . ILE A 1 101 ? -9.485 -2.358 22.806 1.00 96.62 101 ILE A CA 1
ATOM 838 C C . ILE A 1 101 ? -9.685 -3.871 22.962 1.00 96.62 101 ILE A C 1
ATOM 840 O O . ILE A 1 101 ? -10.771 -4.326 23.327 1.00 96.62 101 ILE A O 1
ATOM 844 N N . LEU A 1 102 ? -8.625 -4.655 22.736 1.00 95.75 102 LEU A N 1
ATOM 845 C CA . LEU A 1 102 ? -8.662 -6.106 22.904 1.00 95.75 102 LEU A CA 1
ATOM 846 C C . LEU A 1 102 ? -8.921 -6.499 24.367 1.00 95.75 102 LEU A C 1
ATOM 848 O O . LEU A 1 102 ? -9.759 -7.360 24.632 1.00 95.75 102 LEU A O 1
ATOM 852 N N . ALA A 1 103 ? -8.243 -5.850 25.318 1.00 95.12 103 ALA A N 1
ATOM 853 C CA . ALA A 1 103 ? -8.380 -6.126 26.747 1.00 95.12 103 ALA A CA 1
ATOM 854 C C . ALA A 1 103 ? -9.790 -5.828 27.278 1.00 95.12 103 ALA A C 1
ATOM 856 O O . ALA A 1 103 ? -10.287 -6.545 28.149 1.00 95.12 103 ALA A O 1
ATOM 857 N N . THR A 1 104 ? -10.450 -4.799 26.747 1.00 96.19 104 THR A N 1
ATOM 858 C CA . THR A 1 104 ? -11.826 -4.456 27.119 1.00 96.19 104 THR A CA 1
ATOM 859 C C . THR A 1 104 ? -12.887 -5.178 26.298 1.00 96.19 104 THR A C 1
ATOM 861 O O . THR A 1 104 ? -14.074 -5.035 26.590 1.00 96.19 104 THR A O 1
ATOM 864 N N . LYS A 1 105 ? -12.484 -5.956 25.284 1.00 96.00 105 LYS A N 1
ATOM 865 C CA . LYS A 1 105 ? -13.383 -6.599 24.313 1.00 96.00 105 LYS A CA 1
ATOM 866 C C . LYS A 1 105 ? -14.331 -5.595 23.639 1.00 96.00 105 LYS A C 1
ATOM 868 O O . LYS A 1 105 ? -15.466 -5.936 23.299 1.00 96.00 105 LYS A O 1
ATOM 873 N N . ARG A 1 106 ? -13.878 -4.349 23.459 1.00 96.44 106 ARG A N 1
ATOM 874 C CA . ARG A 1 106 ? -14.647 -3.303 22.777 1.00 96.44 106 ARG A CA 1
ATOM 875 C C . ARG A 1 106 ? -14.761 -3.661 21.293 1.00 96.44 106 ARG A C 1
ATOM 877 O O . ARG A 1 106 ? -13.774 -4.018 20.656 1.00 96.44 106 ARG A O 1
ATOM 884 N N . SER A 1 107 ? -15.976 -3.601 20.761 1.00 96.81 107 SER A N 1
ATOM 885 C CA . SER A 1 107 ? -16.310 -4.042 19.398 1.00 96.81 107 SER A CA 1
ATOM 886 C C . SER A 1 107 ? -17.284 -3.090 18.706 1.00 96.81 107 SER A C 1
ATOM 888 O O . SER A 1 107 ? -18.029 -3.487 17.823 1.00 96.81 107 SER A O 1
ATOM 890 N N . ASP A 1 108 ? -17.311 -1.829 19.113 1.00 96.19 108 ASP A N 1
ATOM 891 C CA . ASP A 1 108 ? -18.138 -0.795 18.500 1.00 96.19 108 ASP A CA 1
ATOM 892 C C . ASP A 1 108 ? -17.457 -0.170 17.267 1.00 96.19 108 ASP A C 1
ATOM 894 O O . ASP A 1 108 ? -16.366 -0.564 16.844 1.00 96.19 108 ASP A O 1
ATOM 898 N N . THR A 1 109 ? -18.113 0.830 16.679 1.00 95.75 109 THR A N 1
ATOM 899 C CA . THR A 1 109 ? -17.606 1.576 15.518 1.00 95.75 109 THR A CA 1
ATOM 900 C C . THR A 1 109 ? -16.269 2.260 15.795 1.00 95.75 109 THR A C 1
ATOM 902 O O . THR A 1 109 ? -15.429 2.320 14.899 1.00 95.75 109 THR A O 1
ATOM 905 N N . PHE A 1 110 ? -16.037 2.713 17.031 1.00 97.06 110 PHE A N 1
ATOM 906 C CA . PHE A 1 110 ? -14.751 3.259 17.463 1.00 97.06 110 PHE A CA 1
ATOM 907 C C . PHE A 1 110 ? -13.634 2.220 17.338 1.00 97.06 110 PHE A C 1
ATOM 909 O O . PHE A 1 110 ? -12.609 2.491 16.719 1.00 97.06 110 PHE A O 1
ATOM 916 N N . ALA A 1 111 ? -13.833 1.008 17.870 1.00 97.44 111 ALA A N 1
ATOM 917 C CA . ALA A 1 111 ? -12.822 -0.045 17.784 1.00 97.44 111 ALA A CA 1
ATOM 918 C C . ALA A 1 111 ? -12.451 -0.376 16.329 1.00 97.44 111 ALA A C 1
ATOM 920 O O . ALA A 1 111 ? -11.274 -0.593 16.025 1.00 97.44 111 ALA A O 1
ATOM 921 N N . VAL A 1 112 ? -13.442 -0.383 15.430 1.00 97.25 112 VAL A N 1
ATOM 922 C CA . VAL A 1 112 ? -13.220 -0.608 13.998 1.00 97.25 112 VAL A CA 1
ATOM 923 C C . VAL A 1 112 ? -12.419 0.534 13.369 1.00 97.25 112 VAL A C 1
ATOM 925 O O . VAL A 1 112 ? -11.392 0.258 12.753 1.00 97.25 112 VAL A O 1
ATOM 928 N N . GLU A 1 113 ? -12.822 1.793 13.577 1.00 97.19 113 GLU A N 1
ATOM 929 C CA . GLU A 1 113 ? -12.113 2.976 13.058 1.00 97.19 113 GLU A CA 1
ATOM 930 C C . GLU A 1 113 ? -10.644 2.980 13.480 1.00 97.19 113 GLU A C 1
ATOM 932 O O . GLU A 1 113 ? -9.753 3.095 12.638 1.00 97.19 113 GLU A O 1
ATOM 937 N N . VAL A 1 114 ? -10.376 2.788 14.774 1.00 97.69 114 VAL A N 1
ATOM 938 C CA . VAL A 1 114 ? -9.014 2.800 15.313 1.00 97.69 114 VAL A CA 1
ATOM 939 C C . VAL A 1 114 ? -8.152 1.739 14.640 1.00 97.69 114 VAL A C 1
ATOM 941 O O . VAL A 1 114 ? -6.995 1.995 14.293 1.00 97.69 114 VAL A O 1
ATOM 944 N N . CYS A 1 115 ? -8.692 0.533 14.469 1.00 98.06 115 CYS A N 1
ATOM 945 C CA . CYS A 1 115 ? -7.941 -0.564 13.883 1.00 98.06 115 CYS A CA 1
ATOM 946 C C . CYS A 1 115 ? -7.727 -0.371 12.374 1.00 98.06 115 CYS A C 1
ATOM 948 O O . CYS A 1 115 ? -6.629 -0.658 11.895 1.00 98.06 115 CYS A O 1
ATOM 950 N N . GLU A 1 116 ? -8.712 0.160 11.643 1.00 97.81 116 GLU A N 1
ATOM 951 C CA . GLU A 1 116 ? -8.584 0.522 10.224 1.00 97.81 116 GLU A CA 1
ATOM 952 C C . GLU A 1 116 ? -7.515 1.606 10.029 1.00 97.81 116 GLU A C 1
ATOM 954 O O . GLU A 1 116 ? -6.536 1.389 9.311 1.00 97.81 116 GLU A O 1
ATOM 959 N N . THR A 1 117 ? -7.627 2.733 10.737 1.00 97.88 117 THR A N 1
ATOM 960 C CA . THR A 1 117 ? -6.662 3.843 10.677 1.00 97.88 117 THR A CA 1
ATOM 961 C C . THR A 1 117 ? -5.257 3.386 11.060 1.00 97.88 117 THR A C 1
ATOM 963 O O . THR A 1 117 ? -4.272 3.727 10.394 1.00 97.88 117 THR A O 1
ATOM 966 N N . SER A 1 118 ? -5.153 2.567 12.108 1.00 98.19 118 SER A N 1
ATOM 967 C CA . SER A 1 118 ? -3.891 1.973 12.527 1.00 98.19 118 SER A CA 1
ATOM 968 C C . SER A 1 118 ? -3.292 1.057 11.460 1.00 98.19 118 SER A C 1
ATOM 970 O O . SER A 1 118 ? -2.071 1.054 11.301 1.00 98.19 118 SER A O 1
ATOM 972 N N . MET A 1 119 ? -4.106 0.249 10.780 1.00 98.44 119 MET A N 1
ATOM 973 C CA . MET A 1 119 ? -3.649 -0.643 9.717 1.00 98.44 119 MET A CA 1
ATOM 974 C C . MET A 1 119 ? -3.124 0.169 8.532 1.00 98.44 119 MET A C 1
ATOM 976 O O . MET A 1 119 ? -2.000 -0.066 8.088 1.00 98.44 119 MET A O 1
ATOM 980 N N . TYR A 1 120 ? -3.892 1.151 8.053 1.00 98.19 120 TYR A N 1
ATOM 981 C CA . TYR A 1 120 ? -3.490 1.993 6.925 1.00 98.19 120 TYR A CA 1
ATOM 982 C C . TYR A 1 120 ? -2.221 2.788 7.225 1.00 98.19 120 TYR A C 1
ATOM 984 O O . TYR A 1 120 ? -1.308 2.838 6.403 1.00 98.19 120 TYR A O 1
ATOM 992 N N . SER A 1 121 ? -2.117 3.340 8.434 1.00 97.00 121 SER A N 1
ATOM 993 C CA . SER A 1 121 ? -0.918 4.048 8.880 1.00 97.00 121 SER A CA 1
ATOM 994 C C . SER A 1 121 ? 0.290 3.112 8.945 1.00 97.00 121 SER A C 1
ATOM 996 O O . SER A 1 121 ? 1.349 3.448 8.426 1.00 97.00 121 SER A O 1
ATOM 998 N N . ALA A 1 122 ? 0.140 1.900 9.492 1.00 97.81 122 ALA A N 1
ATOM 999 C CA . ALA A 1 122 ? 1.222 0.917 9.520 1.00 97.81 122 ALA A CA 1
ATOM 1000 C C . ALA A 1 122 ? 1.677 0.493 8.111 1.00 97.81 122 ALA A C 1
ATOM 1002 O O . ALA A 1 122 ? 2.873 0.307 7.888 1.00 97.81 122 ALA A O 1
ATOM 1003 N N . ILE A 1 123 ? 0.750 0.383 7.154 1.00 97.50 123 ILE A N 1
ATOM 1004 C CA . ILE A 1 123 ? 1.056 0.128 5.740 1.00 97.50 123 ILE A CA 1
ATOM 1005 C C . ILE A 1 123 ? 1.871 1.287 5.150 1.00 97.50 123 ILE A C 1
ATOM 1007 O O . ILE A 1 123 ? 2.959 1.061 4.623 1.00 97.50 123 ILE A O 1
ATOM 1011 N N . LEU A 1 124 ? 1.391 2.526 5.288 1.00 95.12 124 LEU A N 1
ATOM 1012 C CA . LEU A 1 124 ? 2.059 3.721 4.756 1.00 95.12 124 LEU A CA 1
ATOM 1013 C C . LEU A 1 124 ? 3.432 3.966 5.394 1.00 95.12 124 LEU A C 1
ATOM 1015 O O . LEU A 1 124 ? 4.364 4.431 4.738 1.00 95.12 124 LEU A O 1
ATOM 1019 N N . PHE A 1 125 ? 3.580 3.623 6.670 1.00 95.50 125 PHE A N 1
ATOM 1020 C CA . PHE A 1 125 ? 4.840 3.712 7.402 1.00 95.50 125 PHE A CA 1
ATOM 1021 C C . PHE A 1 125 ? 5.759 2.513 7.179 1.00 95.50 125 PHE A C 1
ATOM 1023 O O . PHE A 1 125 ? 6.854 2.493 7.732 1.00 95.50 125 PHE A O 1
ATOM 1030 N N . SER A 1 126 ? 5.347 1.530 6.371 1.00 95.69 126 SER A N 1
ATOM 1031 C CA . SER A 1 126 ? 6.115 0.308 6.129 1.00 95.69 126 SER A CA 1
ATOM 1032 C C . SER A 1 126 ? 6.496 -0.412 7.432 1.00 95.69 126 SER A C 1
ATOM 1034 O O . SER A 1 126 ? 7.640 -0.829 7.599 1.00 95.69 126 SER A O 1
ATOM 1036 N N . SER A 1 127 ? 5.536 -0.576 8.355 1.00 97.12 127 SER A N 1
ATOM 1037 C CA . SER A 1 127 ? 5.675 -1.394 9.573 1.00 97.12 127 SER A CA 1
ATOM 1038 C C . SER A 1 127 ? 4.895 -2.714 9.443 1.00 97.12 127 SER A C 1
ATOM 1040 O O . SER A 1 127 ? 3.712 -2.783 9.797 1.00 97.12 127 SER A O 1
ATOM 1042 N N . PRO A 1 128 ? 5.529 -3.810 8.969 1.00 96.56 128 PRO A N 1
ATOM 1043 C CA . PRO A 1 128 ? 4.842 -5.082 8.740 1.00 96.56 128 PRO A CA 1
ATOM 1044 C C . PRO A 1 128 ? 4.251 -5.694 10.013 1.00 96.56 128 PRO A C 1
ATOM 1046 O O . PRO A 1 128 ? 3.171 -6.283 9.982 1.00 96.56 128 PRO A O 1
ATOM 1049 N N . LYS A 1 129 ? 4.957 -5.553 11.141 1.00 96.81 129 LYS A N 1
ATOM 1050 C CA . LYS A 1 129 ? 4.538 -6.125 12.428 1.00 96.81 129 LYS A CA 1
ATOM 1051 C C . LYS A 1 129 ? 3.241 -5.480 12.915 1.00 96.81 129 LYS A C 1
ATOM 1053 O O . LYS A 1 129 ? 2.322 -6.188 13.323 1.00 96.81 129 LYS A O 1
ATOM 1058 N N . ASP A 1 130 ? 3.151 -4.155 12.822 1.00 97.38 130 ASP A N 1
ATOM 1059 C CA . ASP A 1 130 ? 1.959 -3.416 13.238 1.00 97.38 130 ASP A CA 1
ATOM 1060 C C . ASP A 1 130 ? 0.790 -3.625 12.276 1.00 97.38 130 ASP A C 1
ATOM 1062 O O . ASP A 1 130 ? -0.335 -3.813 12.737 1.00 97.38 130 ASP A O 1
ATOM 1066 N N . ALA A 1 131 ? 1.055 -3.676 10.965 1.00 98.12 131 ALA A N 1
ATOM 1067 C CA . ALA A 1 131 ? 0.034 -3.968 9.961 1.00 98.12 131 ALA A CA 1
ATOM 1068 C C . ALA A 1 131 ? -0.585 -5.355 10.191 1.00 98.12 131 ALA A C 1
ATOM 1070 O O . ALA A 1 131 ? -1.801 -5.470 10.302 1.00 98.12 131 ALA A O 1
ATOM 1071 N N . THR A 1 132 ? 0.244 -6.391 10.366 1.00 97.94 132 THR A N 1
ATOM 1072 C CA . THR A 1 132 ? -0.230 -7.757 10.656 1.00 97.94 132 THR A CA 1
ATOM 1073 C C . THR A 1 132 ? -1.037 -7.798 11.956 1.00 97.94 132 THR A C 1
ATOM 1075 O O . THR A 1 132 ? -2.121 -8.372 11.991 1.00 97.94 132 THR A O 1
ATOM 1078 N N . SER A 1 133 ? -0.554 -7.139 13.016 1.00 97.19 133 SER A N 1
ATOM 1079 C CA . SER A 1 133 ? -1.269 -7.045 14.297 1.00 97.19 133 SER A CA 1
ATOM 1080 C C . SER A 1 133 ? -2.646 -6.385 14.158 1.00 97.19 133 SER A C 1
ATOM 1082 O O . SER A 1 133 ? -3.608 -6.870 14.751 1.00 97.19 133 SER A O 1
ATOM 1084 N N . ALA A 1 134 ? -2.754 -5.298 13.389 1.00 97.88 134 ALA A N 1
ATOM 1085 C CA . ALA A 1 134 ? -4.027 -4.626 13.142 1.00 97.88 134 ALA A CA 1
ATOM 1086 C C . ALA A 1 134 ? -4.971 -5.486 12.281 1.00 97.88 134 ALA A C 1
ATOM 1088 O O . ALA A 1 134 ? -6.148 -5.618 12.616 1.00 97.88 134 ALA A O 1
ATOM 1089 N N . ILE A 1 135 ? -4.449 -6.133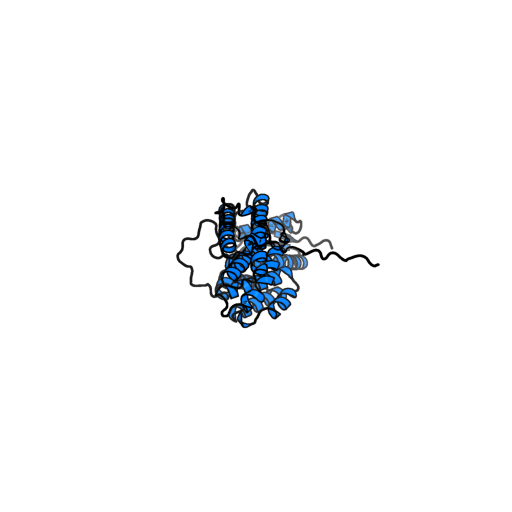 11.231 1.00 98.06 135 ILE A N 1
ATOM 1090 C CA . ILE A 1 135 ? -5.221 -7.026 10.354 1.00 98.06 135 ILE A CA 1
ATOM 1091 C C . ILE A 1 135 ? -5.819 -8.193 11.146 1.00 98.06 135 ILE A C 1
ATOM 1093 O O . ILE A 1 135 ? -7.008 -8.460 11.001 1.00 98.06 135 ILE A O 1
ATOM 1097 N N . SER A 1 136 ? -5.039 -8.855 12.007 1.00 96.69 136 SER A N 1
ATOM 1098 C CA . SER A 1 136 ? -5.517 -9.999 12.797 1.00 96.69 136 SER A CA 1
ATOM 1099 C C . SER A 1 136 ? -6.624 -9.637 13.792 1.00 96.69 136 SER A C 1
ATOM 1101 O O . SER A 1 136 ? -7.430 -10.492 14.150 1.00 96.69 136 SER A O 1
ATOM 1103 N N . LEU A 1 137 ? -6.672 -8.381 14.253 1.00 96.31 137 LEU A N 1
ATOM 1104 C CA . LEU A 1 137 ? -7.741 -7.894 15.128 1.00 96.31 137 LEU A CA 1
ATOM 1105 C C . LEU A 1 137 ? -9.007 -7.538 14.329 1.00 96.31 137 LEU A C 1
ATOM 1107 O O . LEU A 1 137 ? -10.121 -7.861 14.747 1.00 96.31 137 LEU A O 1
ATOM 1111 N N . LEU A 1 138 ? -8.838 -6.911 13.160 1.00 96.31 138 LEU A N 1
ATOM 1112 C CA . LEU A 1 138 ? -9.937 -6.541 12.263 1.00 96.31 138 LEU A CA 1
ATOM 1113 C C . LEU A 1 138 ? -10.628 -7.761 11.649 1.00 96.31 138 LEU A C 1
ATOM 1115 O O . LEU A 1 138 ? -11.855 -7.883 11.708 1.00 96.31 138 LEU A O 1
ATOM 1119 N N . ILE A 1 139 ? -9.840 -8.651 11.037 1.00 95.88 139 ILE A N 1
ATOM 1120 C CA . ILE A 1 139 ? -10.318 -9.713 10.153 1.00 95.88 139 ILE A CA 1
ATOM 1121 C C . ILE A 1 139 ? -10.042 -11.078 10.801 1.00 95.88 139 ILE A C 1
ATOM 1123 O O . ILE A 1 139 ? -8.885 -11.457 10.961 1.00 95.88 139 ILE A O 1
ATOM 1127 N N . PRO A 1 140 ? -11.092 -11.822 11.185 1.00 88.75 140 PRO A N 1
ATOM 1128 C CA . PRO A 1 140 ? -12.497 -11.548 10.962 1.00 88.75 140 PRO A CA 1
ATOM 1129 C C . PRO A 1 140 ? -13.136 -10.900 12.201 1.00 88.75 140 PRO A C 1
ATOM 1131 O O . PRO A 1 140 ? -14.338 -10.674 12.185 1.00 88.75 140 PRO A O 1
ATOM 1134 N N . GLY A 1 141 ? -12.377 -10.685 13.284 1.00 93.12 141 GLY A N 1
ATOM 1135 C CA . GLY A 1 141 ? -12.896 -10.527 14.641 1.00 93.12 141 GLY A CA 1
ATOM 1136 C C . GLY A 1 141 ? -13.867 -9.364 14.773 1.00 93.12 141 GLY A C 1
ATOM 1137 O O . GLY A 1 141 ? -15.057 -9.573 15.026 1.00 93.12 141 GLY A O 1
ATOM 1138 N N . LEU A 1 142 ? -13.371 -8.145 14.562 1.00 95.12 142 LEU A N 1
ATOM 1139 C CA . LEU A 1 142 ? -14.192 -6.945 14.702 1.00 95.12 142 LEU A CA 1
ATOM 1140 C C . LEU A 1 142 ? -15.307 -6.880 13.654 1.00 95.12 142 LEU A C 1
ATOM 1142 O O . LEU A 1 142 ? -16.432 -6.537 14.013 1.00 95.12 142 LEU A O 1
ATOM 1146 N N . TYR A 1 143 ? -15.052 -7.270 12.399 1.00 95.69 143 TYR A N 1
ATOM 1147 C CA . TYR A 1 143 ? -16.092 -7.228 11.362 1.00 95.69 143 TYR A CA 1
ATOM 1148 C C . TYR A 1 143 ? -17.198 -8.265 11.552 1.00 95.69 143 TYR A C 1
ATOM 1150 O O . TYR A 1 143 ? -18.356 -7.948 11.305 1.00 95.69 143 TYR A O 1
ATOM 1158 N N . LYS A 1 144 ? -16.882 -9.480 12.020 1.00 93.31 144 LYS A N 1
ATOM 1159 C CA . LYS A 1 144 ? -17.903 -10.490 12.355 1.00 93.31 144 LYS A CA 1
ATOM 1160 C C . LYS A 1 144 ? -18.751 -10.084 13.558 1.00 93.31 144 LYS A C 1
ATOM 1162 O O . LYS A 1 144 ? -19.873 -10.557 13.676 1.00 93.31 144 LYS A O 1
ATOM 1167 N N . SER A 1 145 ? -18.215 -9.243 14.442 1.00 93.38 145 SER A N 1
ATOM 1168 C CA . SER A 1 145 ? -18.940 -8.752 15.617 1.00 93.38 145 SER A CA 1
ATOM 1169 C C . SER A 1 145 ? -19.929 -7.628 15.276 1.00 93.38 145 SER A C 1
ATOM 1171 O O . SER A 1 145 ? -20.811 -7.338 16.079 1.00 93.38 145 SER A O 1
ATOM 1173 N N . GLN A 1 146 ? -19.819 -7.008 14.093 1.00 92.62 146 GLN A N 1
ATOM 1174 C CA . GLN A 1 146 ? -20.775 -5.996 13.643 1.00 92.62 146 GLN A CA 1
ATOM 1175 C C . GLN A 1 146 ? -22.046 -6.648 13.095 1.00 92.62 146 GLN A C 1
ATOM 1177 O O . GLN A 1 146 ? -21.983 -7.561 12.274 1.00 92.62 146 GLN A O 1
ATOM 1182 N N . SER A 1 147 ? -23.209 -6.106 13.459 1.00 91.06 147 SER A N 1
ATOM 1183 C CA . SER A 1 147 ? -24.483 -6.475 12.824 1.00 91.06 147 SER A CA 1
ATOM 1184 C C . SER A 1 147 ? -24.548 -6.029 11.360 1.00 91.06 147 SER A C 1
ATOM 1186 O O . SER A 1 147 ? -25.155 -6.699 10.526 1.00 91.06 147 SER A O 1
ATOM 1188 N N . ARG A 1 148 ? -23.893 -4.908 11.037 1.00 91.94 148 ARG A N 1
ATOM 1189 C CA . ARG A 1 148 ? -23.768 -4.360 9.687 1.00 91.94 148 ARG A CA 1
ATOM 1190 C C . ARG A 1 148 ? -22.321 -3.919 9.446 1.00 91.94 148 ARG A C 1
ATOM 1192 O O . ARG A 1 148 ? -21.834 -3.077 10.199 1.00 91.94 148 ARG A O 1
ATOM 1199 N N . PRO A 1 149 ? -21.638 -4.432 8.407 1.00 89.06 149 PRO A N 1
ATOM 1200 C CA . PRO A 1 149 ? -20.289 -3.987 8.077 1.00 89.06 149 PRO A CA 1
ATOM 1201 C C . PRO A 1 149 ? -20.264 -2.479 7.782 1.00 89.06 149 PRO A C 1
ATOM 1203 O O . PRO A 1 149 ? -21.168 -1.986 7.094 1.00 89.06 149 PRO A O 1
ATOM 1206 N N . PRO A 1 150 ? -19.255 -1.737 8.270 1.00 91.81 150 PRO A N 1
ATOM 1207 C CA . PRO A 1 150 ? -19.119 -0.326 7.944 1.00 91.81 150 PRO A CA 1
ATOM 1208 C C . PRO A 1 150 ? -18.809 -0.143 6.451 1.00 91.81 150 PRO A C 1
ATOM 1210 O O . PRO A 1 150 ? -18.225 -1.034 5.826 1.00 91.81 150 PRO A O 1
ATOM 1213 N N . PRO A 1 151 ? -19.145 1.019 5.864 1.00 91.62 151 PRO A N 1
ATOM 1214 C CA . PRO A 1 151 ? -18.871 1.303 4.454 1.00 91.62 151 PRO A CA 1
ATOM 1215 C C . PRO A 1 151 ? -17.371 1.299 4.112 1.00 91.62 151 PRO A C 1
ATOM 1217 O O . PRO A 1 151 ? -17.015 1.116 2.955 1.00 91.62 151 PRO A O 1
ATOM 1220 N N . THR A 1 152 ? -16.492 1.456 5.105 1.00 93.25 152 THR A N 1
ATOM 1221 C CA . THR A 1 152 ? -15.028 1.391 4.968 1.00 93.25 152 THR A CA 1
ATOM 1222 C C . THR A 1 152 ? -14.482 -0.040 4.889 1.00 93.25 152 THR A C 1
ATOM 1224 O O . THR A 1 152 ? -13.352 -0.247 4.438 1.00 93.25 152 THR A O 1
ATOM 1227 N N . CYS A 1 153 ? -15.287 -1.042 5.262 1.00 94.81 153 CYS A N 1
ATOM 1228 C CA . CYS A 1 153 ? -14.882 -2.446 5.325 1.00 94.81 153 CYS A CA 1
ATOM 1229 C C . CYS A 1 153 ? -14.307 -2.985 3.999 1.00 94.81 153 CYS A C 1
ATOM 1231 O O . CYS A 1 153 ? -13.239 -3.602 4.039 1.00 94.81 153 CYS A O 1
ATOM 1233 N N . PRO A 1 154 ? -14.912 -2.735 2.815 1.00 95.50 154 PRO A N 1
ATOM 1234 C CA . PRO A 1 154 ? -14.369 -3.242 1.557 1.00 95.50 154 PRO A CA 1
ATOM 1235 C C . PRO A 1 154 ? -12.946 -2.750 1.273 1.00 95.50 154 PRO A C 1
ATOM 1237 O O . PRO A 1 154 ? -12.101 -3.540 0.849 1.00 95.50 154 PRO A O 1
ATOM 1240 N N . ALA A 1 155 ? -12.645 -1.477 1.551 1.00 96.44 155 ALA A N 1
ATOM 1241 C CA . ALA A 1 155 ? -11.309 -0.917 1.357 1.00 96.44 155 ALA A CA 1
ATOM 1242 C C . ALA A 1 155 ? -10.288 -1.550 2.317 1.00 96.44 155 ALA A C 1
ATOM 1244 O O . ALA A 1 155 ? -9.199 -1.940 1.892 1.00 96.44 155 ALA A O 1
ATOM 1245 N N . ALA A 1 156 ? -10.666 -1.746 3.582 1.00 97.25 156 ALA A N 1
ATOM 1246 C CA . ALA A 1 156 ? -9.794 -2.333 4.595 1.00 97.25 156 ALA A CA 1
ATOM 1247 C C . ALA A 1 156 ? -9.476 -3.804 4.304 1.00 97.25 156 ALA A C 1
ATOM 1249 O O . ALA A 1 156 ? -8.320 -4.231 4.349 1.00 97.25 156 ALA A O 1
ATOM 1250 N N . VAL A 1 157 ? -10.497 -4.579 3.935 1.00 97.69 157 VAL A N 1
ATOM 1251 C CA . VAL A 1 157 ? -10.335 -5.976 3.526 1.00 97.69 157 VAL A CA 1
ATOM 1252 C C . VAL A 1 157 ? -9.464 -6.068 2.274 1.00 97.69 157 VAL A C 1
ATOM 1254 O O . VAL A 1 157 ? -8.532 -6.873 2.238 1.00 97.69 157 VAL A O 1
ATOM 1257 N N . THR A 1 158 ? -9.690 -5.198 1.289 1.00 98.12 158 THR A N 1
ATOM 1258 C CA . THR A 1 158 ? -8.856 -5.117 0.082 1.00 98.12 158 THR A CA 1
ATOM 1259 C C . THR A 1 158 ? -7.400 -4.809 0.429 1.00 98.12 158 THR A C 1
ATOM 1261 O O . THR A 1 158 ? -6.502 -5.498 -0.055 1.00 98.12 158 THR A O 1
ATOM 1264 N N . ALA A 1 159 ? -7.148 -3.846 1.321 1.00 98.38 159 ALA A N 1
ATOM 1265 C CA . ALA A 1 159 ? -5.801 -3.501 1.768 1.00 98.38 159 ALA A CA 1
ATOM 1266 C C . ALA A 1 159 ? -5.115 -4.679 2.469 1.00 98.38 159 ALA A C 1
ATOM 1268 O O . ALA A 1 159 ? -3.956 -4.969 2.178 1.00 98.38 159 ALA A O 1
ATOM 1269 N N . SER A 1 160 ? -5.835 -5.417 3.319 1.00 98.50 160 SER A N 1
ATOM 1270 C CA . SER A 1 160 ? -5.293 -6.612 3.978 1.00 98.50 160 SER A CA 1
ATOM 1271 C C . SER A 1 160 ? -4.905 -7.714 2.980 1.00 98.50 160 SER A C 1
ATOM 1273 O O . SER A 1 160 ? -3.853 -8.340 3.114 1.00 98.50 160 SER A O 1
ATOM 1275 N N . LEU A 1 161 ? -5.713 -7.915 1.934 1.00 98.56 161 LEU A N 1
ATOM 1276 C CA . LEU A 1 161 ? -5.456 -8.899 0.885 1.00 98.56 161 LEU A CA 1
ATOM 1277 C C . LEU A 1 161 ? -4.244 -8.501 0.040 1.00 98.56 161 LEU A C 1
ATOM 1279 O O . LEU A 1 161 ? -3.355 -9.320 -0.182 1.00 98.56 161 LEU A O 1
ATOM 1283 N N . LEU A 1 162 ? -4.159 -7.237 -0.381 1.00 98.62 162 LEU A N 1
ATOM 1284 C CA . LEU A 1 162 ? -2.991 -6.722 -1.100 1.00 98.62 162 LEU A CA 1
ATOM 1285 C C . LEU A 1 162 ? -1.721 -6.773 -0.243 1.00 98.62 162 LEU A C 1
ATOM 1287 O O . LEU A 1 162 ? -0.652 -7.095 -0.757 1.00 98.62 162 LEU A O 1
ATOM 1291 N N . TYR A 1 163 ? -1.831 -6.516 1.061 1.00 98.56 163 TYR A N 1
ATOM 1292 C CA . TYR A 1 163 ? -0.719 -6.650 1.994 1.00 98.56 163 TYR A CA 1
ATOM 1293 C C . TYR A 1 163 ? -0.180 -8.086 2.028 1.00 98.56 163 TYR A C 1
ATOM 1295 O O . TYR A 1 163 ? 1.018 -8.295 1.836 1.00 98.56 163 TYR A O 1
ATOM 1303 N N . TYR A 1 164 ? -1.040 -9.097 2.188 1.00 98.38 164 TYR A N 1
ATOM 1304 C CA . TYR A 1 164 ? -0.588 -10.493 2.168 1.00 98.38 164 TYR A CA 1
ATOM 1305 C C . TYR A 1 164 ? -0.115 -10.959 0.789 1.00 98.38 164 TYR A C 1
ATOM 1307 O O . TYR A 1 164 ? 0.804 -11.778 0.709 1.00 98.38 164 TYR A O 1
ATOM 1315 N N . LEU A 1 165 ? -0.669 -10.401 -0.292 1.00 98.31 165 LEU A N 1
ATOM 1316 C CA . LEU A 1 165 ? -0.167 -10.615 -1.648 1.00 98.31 165 LEU A CA 1
ATOM 1317 C C . LEU A 1 165 ? 1.265 -10.087 -1.808 1.00 98.31 165 LEU A C 1
ATOM 1319 O O . LEU A 1 165 ? 2.109 -10.783 -2.370 1.00 98.31 165 LEU A O 1
ATOM 1323 N N . LEU A 1 166 ? 1.550 -8.894 -1.277 1.00 97.94 166 LEU A N 1
ATOM 1324 C CA . LEU A 1 166 ? 2.884 -8.295 -1.267 1.00 97.94 166 LEU A CA 1
ATOM 1325 C C . LEU A 1 166 ? 3.867 -9.114 -0.420 1.00 97.94 166 LEU A C 1
ATOM 1327 O O . LEU A 1 166 ? 4.968 -9.416 -0.878 1.00 97.94 166 LEU A O 1
ATOM 1331 N N . VAL A 1 167 ? 3.479 -9.487 0.803 1.00 96.44 167 VAL A N 1
ATOM 1332 C CA . VAL A 1 167 ? 4.346 -10.221 1.741 1.00 96.44 167 VAL A CA 1
ATOM 1333 C C . VAL A 1 167 ? 4.701 -11.617 1.223 1.00 96.44 167 VAL A C 1
ATOM 1335 O O . VAL A 1 167 ? 5.817 -12.077 1.445 1.00 96.44 167 VAL A O 1
ATOM 1338 N N . ALA A 1 168 ? 3.777 -12.294 0.538 1.00 96.25 168 ALA A N 1
ATOM 1339 C CA . ALA A 1 168 ? 3.993 -13.637 -0.004 1.00 96.25 168 ALA A CA 1
ATOM 1340 C C . ALA A 1 168 ? 4.409 -13.656 -1.483 1.00 96.25 168 ALA A C 1
ATOM 1342 O O . ALA A 1 168 ? 4.373 -14.722 -2.108 1.00 96.25 168 ALA A O 1
ATOM 1343 N N . TYR A 1 169 ? 4.776 -12.510 -2.062 1.00 96.00 169 TYR A N 1
ATOM 1344 C CA . TYR A 1 169 ? 5.245 -12.444 -3.442 1.00 96.00 169 TYR A CA 1
ATOM 1345 C C . TYR A 1 169 ? 6.553 -13.250 -3.610 1.00 96.00 169 TYR A C 1
ATOM 1347 O O . TYR A 1 169 ? 7.469 -13.070 -2.805 1.00 96.00 169 TYR A O 1
ATOM 1355 N N . PRO A 1 170 ? 6.682 -14.119 -4.636 1.00 95.19 170 PRO A N 1
ATOM 1356 C CA . PRO A 1 170 ? 5.765 -14.308 -5.769 1.00 95.19 170 PRO A CA 1
ATOM 1357 C C . PRO A 1 170 ? 4.699 -1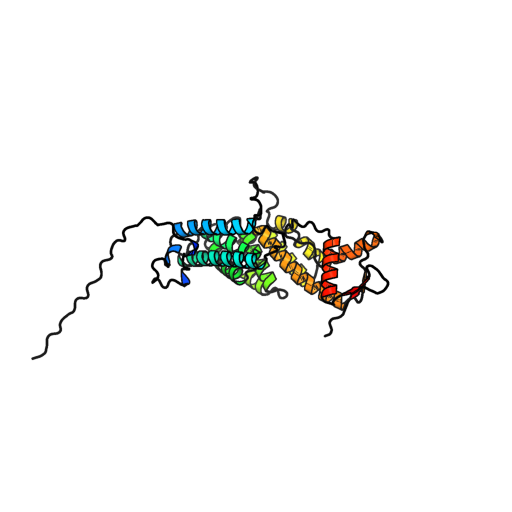5.405 -5.582 1.00 95.19 170 PRO A C 1
ATOM 1359 O O . PRO A 1 170 ? 3.810 -15.522 -6.418 1.00 95.19 170 PRO A O 1
ATOM 1362 N N . SER A 1 171 ? 4.768 -16.210 -4.515 1.00 95.31 171 SER A N 1
ATOM 1363 C CA . SER A 1 171 ? 3.953 -17.428 -4.335 1.00 95.31 171 SER A CA 1
ATOM 1364 C C . SER A 1 171 ? 2.436 -17.205 -4.272 1.00 95.31 171 SER A C 1
ATOM 1366 O O . SER A 1 171 ? 1.677 -18.097 -4.633 1.00 95.31 171 SER A O 1
ATOM 1368 N N . GLN A 1 172 ? 1.978 -16.041 -3.796 1.00 96.50 172 GLN A N 1
ATOM 1369 C CA . GLN A 1 172 ? 0.559 -15.738 -3.524 1.00 96.50 172 GLN A CA 1
ATOM 1370 C C . GLN A 1 172 ? -0.128 -16.673 -2.500 1.00 96.50 172 GLN A C 1
ATOM 1372 O O . GLN A 1 172 ? -1.339 -16.578 -2.314 1.00 96.50 172 GLN A O 1
ATOM 1377 N N . SER A 1 173 ? 0.620 -17.533 -1.801 1.00 97.25 173 SER A N 1
ATOM 1378 C CA . SER A 1 173 ? 0.089 -18.515 -0.837 1.00 97.25 173 SER A CA 1
ATOM 1379 C C . SER A 1 173 ? -0.688 -17.858 0.308 1.00 97.25 173 SER A C 1
ATOM 1381 O O . SER A 1 173 ? -1.881 -18.103 0.462 1.00 97.25 173 SER A O 1
ATOM 1383 N N . ARG A 1 174 ? -0.056 -16.923 1.033 1.00 97.12 174 ARG A N 1
ATOM 1384 C CA . ARG A 1 174 ? -0.702 -16.201 2.150 1.00 97.12 174 ARG A CA 1
ATOM 1385 C C . ARG A 1 174 ? -1.902 -15.364 1.721 1.00 97.12 174 ARG A C 1
ATOM 1387 O O . ARG A 1 174 ? -2.807 -15.145 2.515 1.00 97.12 174 ARG A O 1
ATOM 1394 N N . TYR A 1 175 ? -1.912 -14.878 0.478 1.00 98.00 175 TYR A N 1
ATOM 1395 C CA . TYR A 1 175 ? -3.087 -14.205 -0.075 1.00 98.00 175 TYR A CA 1
ATOM 1396 C C . TYR A 1 175 ? -4.268 -15.177 -0.176 1.00 98.00 175 TYR A C 1
ATOM 1398 O O . TYR A 1 175 ? -5.368 -14.814 0.225 1.00 98.00 175 TYR A O 1
ATOM 1406 N N . GLY A 1 176 ? -4.038 -16.396 -0.676 1.00 97.94 176 GLY A N 1
ATOM 1407 C CA . GLY A 1 176 ? -5.064 -17.438 -0.755 1.00 97.94 176 GLY A CA 1
ATOM 1408 C C . GLY A 1 176 ? -5.581 -17.840 0.625 1.00 97.94 176 GLY A C 1
ATOM 1409 O O . GLY A 1 176 ? -6.782 -17.774 0.861 1.00 97.94 176 GLY A O 1
ATOM 1410 N N . GLU A 1 177 ? -4.671 -18.135 1.557 1.00 97.69 177 GLU A N 1
ATOM 1411 C CA . GLU A 1 177 ? -5.013 -18.479 2.947 1.00 97.69 177 GLU A CA 1
ATOM 1412 C C . GLU A 1 177 ? -5.851 -17.382 3.623 1.00 97.69 177 GLU A C 1
ATOM 1414 O O . GLU A 1 177 ? -6.868 -17.663 4.260 1.00 97.69 177 GLU A O 1
ATOM 1419 N N . HIS A 1 178 ? -5.459 -16.113 3.459 1.00 97.69 178 HIS A N 1
ATOM 1420 C CA . HIS A 1 178 ? -6.205 -14.989 4.027 1.00 97.69 178 HIS A CA 1
ATOM 1421 C C . HIS A 1 178 ? -7.549 -14.767 3.326 1.00 97.69 178 HIS A C 1
ATOM 1423 O O . HIS A 1 178 ? -8.541 -14.464 3.987 1.00 97.69 178 HIS A O 1
ATOM 1429 N N . LEU A 1 179 ? -7.617 -14.947 2.003 1.00 97.50 179 LEU A N 1
ATOM 1430 C CA . LEU A 1 179 ? -8.864 -14.847 1.239 1.00 97.50 179 LEU A CA 1
ATOM 1431 C C . LEU A 1 179 ? -9.896 -15.882 1.698 1.00 97.50 179 LEU A C 1
ATOM 1433 O O . LEU A 1 179 ? -11.069 -15.537 1.824 1.00 97.50 179 LEU A O 1
ATOM 1437 N N . ASP A 1 180 ? -9.462 -17.108 1.989 1.00 96.81 180 ASP A N 1
ATOM 1438 C CA . ASP A 1 180 ? -10.331 -18.173 2.501 1.00 96.81 180 ASP A CA 1
ATOM 1439 C C . ASP A 1 180 ? -10.849 -17.869 3.916 1.00 96.81 180 ASP A C 1
ATOM 1441 O O . ASP A 1 180 ? -11.951 -18.277 4.293 1.00 96.81 180 ASP A O 1
ATOM 1445 N N . TYR A 1 181 ? -10.081 -17.105 4.693 1.00 95.75 181 TYR A N 1
ATOM 1446 C CA . TYR A 1 181 ? -10.452 -16.683 6.040 1.00 95.75 181 TYR A CA 1
ATOM 1447 C C . TYR A 1 181 ? -11.431 -15.495 6.068 1.00 95.75 181 TYR A C 1
ATOM 1449 O O . TYR A 1 181 ? -12.194 -15.323 7.030 1.00 95.75 181 TYR A O 1
ATOM 1457 N N . VAL A 1 182 ? -11.442 -14.673 5.014 1.00 96.31 182 VAL A N 1
ATOM 1458 C CA . VAL A 1 182 ? -12.321 -13.505 4.898 1.00 96.31 182 VAL A CA 1
ATOM 1459 C C . VAL A 1 182 ? -13.755 -13.942 4.556 1.00 96.31 182 VAL A C 1
ATOM 1461 O O . VAL A 1 182 ? -13.984 -14.611 3.547 1.00 96.31 182 VAL A O 1
ATOM 1464 N N . PRO A 1 183 ? -14.778 -13.525 5.330 1.00 94.44 183 PRO A N 1
ATOM 1465 C CA . PRO A 1 183 ? -16.166 -13.814 4.984 1.00 94.44 183 PRO A CA 1
ATOM 1466 C C . PRO A 1 183 ? -16.549 -13.244 3.611 1.00 94.44 183 PRO A C 1
ATOM 1468 O O . PRO A 1 183 ? -16.373 -12.055 3.346 1.00 94.44 183 PRO A O 1
ATOM 1471 N N . LYS A 1 184 ? -17.153 -14.081 2.755 1.00 93.19 184 LYS A N 1
ATOM 1472 C CA . LYS A 1 184 ? -17.512 -13.728 1.367 1.00 93.19 184 LYS A CA 1
ATOM 1473 C C . LYS A 1 184 ? -18.378 -12.466 1.252 1.00 93.19 184 LYS A C 1
ATOM 1475 O O . LYS A 1 184 ? -18.283 -11.779 0.243 1.00 93.19 184 LYS A O 1
ATOM 1480 N N . GLY A 1 185 ? -19.199 -12.162 2.258 1.00 93.56 185 GLY A N 1
ATOM 1481 C CA . GLY A 1 185 ? -20.060 -10.975 2.272 1.00 93.56 185 GLY A CA 1
ATOM 1482 C C . GLY A 1 185 ? -19.328 -9.645 2.494 1.00 93.56 185 GLY A C 1
ATOM 1483 O O . GLY A 1 185 ? -19.929 -8.601 2.282 1.00 93.56 185 GLY A O 1
ATOM 1484 N N . LEU A 1 186 ? -18.051 -9.659 2.901 1.00 94.50 186 LEU A N 1
ATOM 1485 C CA . LEU A 1 186 ? -17.276 -8.430 3.133 1.00 94.50 186 LEU A CA 1
ATOM 1486 C C . LEU A 1 186 ? -16.603 -7.886 1.866 1.00 94.50 186 LEU A C 1
ATOM 1488 O O . LEU A 1 186 ? -16.114 -6.759 1.870 1.00 94.50 186 LEU A O 1
ATOM 1492 N N . ILE A 1 187 ? -16.556 -8.678 0.789 1.00 95.06 187 ILE A N 1
ATOM 1493 C CA . ILE A 1 187 ? -15.918 -8.297 -0.475 1.00 95.06 187 ILE A CA 1
ATOM 1494 C C . ILE A 1 187 ? -16.984 -8.250 -1.574 1.00 95.06 187 ILE A C 1
ATOM 1496 O O . ILE A 1 187 ? -17.429 -9.320 -2.007 1.00 95.06 187 ILE A O 1
ATOM 1500 N N . PRO A 1 188 ? -17.344 -7.049 -2.063 1.00 95.56 188 PRO A N 1
ATOM 1501 C CA . PRO A 1 188 ? -18.170 -6.874 -3.253 1.00 95.56 188 PRO A CA 1
ATOM 1502 C C . PRO A 1 188 ? -17.608 -7.619 -4.471 1.00 95.56 188 PRO A C 1
ATOM 1504 O O . PRO A 1 188 ? -16.390 -7.718 -4.650 1.00 95.56 188 PRO A O 1
ATOM 1507 N N . ASP A 1 189 ? -18.486 -8.100 -5.352 1.00 95.31 189 ASP A N 1
ATOM 1508 C CA . ASP A 1 189 ? -18.080 -8.921 -6.502 1.00 95.31 189 ASP A CA 1
ATOM 1509 C C . ASP A 1 189 ? -17.136 -8.188 -7.466 1.00 95.31 189 ASP A C 1
ATOM 1511 O O . ASP A 1 189 ? -16.194 -8.796 -7.977 1.00 95.31 189 ASP A O 1
ATOM 1515 N N . GLY A 1 190 ? -17.315 -6.874 -7.650 1.00 95.88 190 GLY A N 1
ATOM 1516 C CA . GLY A 1 190 ? -16.415 -6.041 -8.456 1.00 95.88 190 GLY A CA 1
ATOM 1517 C C . GLY A 1 190 ? -14.975 -6.046 -7.931 1.00 95.88 190 GLY A C 1
ATOM 1518 O O . GLY A 1 190 ? -14.043 -6.342 -8.680 1.00 95.88 190 GLY A O 1
ATOM 1519 N N . ILE A 1 191 ? -14.794 -5.827 -6.622 1.00 96.88 191 ILE A N 1
ATOM 1520 C CA . ILE A 1 191 ? -13.483 -5.891 -5.953 1.00 96.88 191 ILE A CA 1
ATOM 1521 C C . ILE A 1 191 ? -12.894 -7.297 -6.067 1.00 96.88 191 ILE A C 1
ATOM 1523 O O . ILE A 1 191 ? -11.709 -7.459 -6.363 1.00 96.88 191 ILE A O 1
ATOM 1527 N N . ARG A 1 192 ? -13.712 -8.337 -5.866 1.00 97.00 192 ARG A N 1
ATOM 1528 C CA . ARG A 1 192 ? -13.258 -9.729 -5.971 1.00 97.00 192 ARG A CA 1
ATOM 1529 C C . ARG A 1 192 ? -12.751 -10.055 -7.373 1.00 97.00 192 ARG A C 1
ATOM 1531 O O . ARG A 1 192 ? -11.712 -10.704 -7.510 1.00 97.00 192 ARG A O 1
ATOM 1538 N N . GLN A 1 193 ? -13.472 -9.620 -8.402 1.00 97.62 193 GLN A N 1
ATOM 1539 C CA . GLN A 1 193 ? -13.075 -9.827 -9.789 1.00 97.62 193 GLN A CA 1
ATOM 1540 C C . GLN A 1 193 ? -11.793 -9.050 -10.115 1.00 97.62 193 GLN A C 1
ATOM 1542 O O . GLN A 1 193 ? -10.866 -9.630 -10.680 1.00 97.62 193 GLN A O 1
ATOM 1547 N N . TRP A 1 194 ? -11.684 -7.796 -9.665 1.00 98.19 194 TRP A N 1
ATOM 1548 C CA . TRP A 1 194 ? -10.465 -6.997 -9.800 1.00 98.19 194 TRP A CA 1
ATOM 1549 C C . TRP A 1 194 ? -9.247 -7.667 -9.139 1.00 98.19 194 TRP A C 1
ATOM 1551 O O . TRP A 1 194 ? -8.214 -7.840 -9.786 1.00 98.19 194 TRP A O 1
ATOM 1561 N N . LEU A 1 195 ? -9.373 -8.148 -7.896 1.00 98.31 195 LEU A N 1
ATOM 1562 C CA . LEU A 1 195 ? -8.309 -8.877 -7.190 1.00 98.31 195 LEU A CA 1
ATOM 1563 C C . LEU A 1 195 ? -7.913 -10.183 -7.903 1.00 98.31 195 LEU A C 1
ATOM 1565 O O . LEU A 1 195 ? -6.730 -10.530 -7.978 1.00 98.31 195 LEU A O 1
ATOM 1569 N N . ARG A 1 196 ? -8.886 -10.915 -8.456 1.00 98.19 196 ARG A N 1
ATOM 1570 C CA . ARG A 1 196 ? -8.630 -12.126 -9.251 1.00 98.19 196 ARG A CA 1
ATOM 1571 C C . ARG A 1 196 ? -7.847 -11.802 -10.522 1.00 98.19 196 ARG A C 1
ATOM 1573 O O . ARG A 1 196 ? -6.913 -12.522 -10.873 1.00 98.19 196 ARG A O 1
ATOM 1580 N N . ASP A 1 197 ? -8.214 -10.730 -11.209 1.00 98.44 197 ASP A N 1
ATOM 1581 C CA . ASP A 1 197 ? -7.522 -10.296 -12.418 1.00 98.44 197 ASP A CA 1
ATOM 1582 C C . ASP A 1 197 ? -6.113 -9.784 -12.115 1.00 98.44 197 ASP A C 1
ATOM 1584 O O . ASP A 1 197 ? -5.183 -10.096 -12.861 1.00 98.44 197 ASP A O 1
ATOM 1588 N N . LEU A 1 198 ? -5.934 -9.091 -10.987 1.00 98.38 198 LEU A N 1
ATOM 1589 C CA . LEU A 1 198 ? -4.638 -8.629 -10.498 1.00 98.38 198 LEU A CA 1
ATOM 1590 C C . LEU A 1 198 ? -3.698 -9.803 -10.193 1.00 98.38 198 LEU A C 1
ATOM 1592 O O . LEU A 1 198 ? -2.584 -9.873 -10.713 1.00 98.38 198 LEU A O 1
ATOM 1596 N N . THR A 1 199 ? -4.158 -10.765 -9.391 1.00 98.06 199 THR A N 1
ATOM 1597 C CA . THR A 1 199 ? -3.371 -11.959 -9.038 1.00 98.06 199 THR A CA 1
ATOM 1598 C C . THR A 1 199 ? -3.049 -12.813 -10.261 1.00 98.06 199 THR A C 1
ATOM 1600 O O . THR A 1 199 ? -1.918 -13.292 -10.393 1.00 98.06 199 THR A O 1
ATOM 1603 N N . ARG A 1 200 ? -3.991 -12.949 -11.206 1.00 98.00 200 ARG A N 1
ATOM 1604 C CA . ARG A 1 200 ? -3.758 -13.610 -12.498 1.00 98.00 200 ARG A CA 1
ATOM 1605 C C . ARG A 1 200 ? -2.710 -12.877 -13.335 1.00 98.00 200 ARG A C 1
ATOM 1607 O O . ARG A 1 200 ? -1.824 -13.542 -13.866 1.00 98.00 200 ARG A O 1
ATOM 1614 N N . ALA A 1 201 ? -2.784 -11.550 -13.440 1.00 97.56 201 ALA A N 1
ATOM 1615 C CA . ALA A 1 201 ? -1.814 -10.755 -14.192 1.00 97.56 201 ALA A CA 1
ATOM 1616 C C . ALA A 1 201 ? -0.394 -10.905 -13.624 1.00 97.56 201 ALA A C 1
ATOM 1618 O O . ALA A 1 201 ? 0.546 -11.069 -14.398 1.00 97.56 201 ALA A O 1
ATOM 1619 N N . LEU A 1 202 ? -0.250 -10.939 -12.292 1.00 97.06 202 LEU A N 1
ATOM 1620 C CA . LEU A 1 202 ? 1.029 -11.192 -11.621 1.00 97.06 202 LEU A CA 1
ATOM 1621 C C . LEU A 1 202 ? 1.592 -12.584 -11.945 1.00 97.06 202 LEU A C 1
ATOM 1623 O O . LEU A 1 202 ? 2.755 -12.685 -12.318 1.00 97.06 202 LEU A O 1
ATOM 1627 N N . ARG A 1 203 ? 0.774 -13.647 -11.866 1.00 96.44 203 ARG A N 1
ATOM 1628 C CA . ARG A 1 203 ? 1.217 -15.024 -12.185 1.00 96.44 203 ARG A CA 1
ATOM 1629 C C . ARG A 1 203 ? 1.616 -15.201 -13.644 1.00 96.44 203 ARG A C 1
ATOM 1631 O O . ARG A 1 203 ? 2.514 -15.970 -13.951 1.00 96.44 203 ARG A O 1
ATOM 1638 N N . GLN A 1 204 ? 0.905 -14.529 -14.543 1.00 96.44 204 GLN A N 1
ATOM 1639 C CA . GLN A 1 204 ? 1.154 -14.603 -15.981 1.00 96.44 204 GLN A CA 1
ATOM 1640 C C . GLN A 1 204 ? 2.235 -13.624 -16.446 1.00 96.44 204 GLN A C 1
ATOM 1642 O O . GLN A 1 204 ? 2.490 -13.554 -17.645 1.00 96.44 204 GLN A O 1
ATOM 1647 N N . HIS A 1 205 ? 2.821 -12.835 -15.536 1.00 95.12 205 HIS A N 1
ATOM 1648 C CA . HIS A 1 205 ? 3.759 -11.766 -15.878 1.00 95.12 205 HIS A CA 1
ATOM 1649 C C . HIS A 1 205 ? 3.199 -10.815 -16.960 1.00 95.12 205 HIS A C 1
ATOM 1651 O O . HIS A 1 205 ? 3.908 -10.328 -17.836 1.00 95.12 205 HIS A O 1
ATOM 1657 N N . SER A 1 206 ? 1.886 -10.551 -16.923 1.00 95.50 206 SER A N 1
ATOM 1658 C CA . SER A 1 206 ? 1.194 -9.708 -17.903 1.00 95.50 206 SER A CA 1
ATOM 1659 C C . SER A 1 206 ? 1.277 -8.238 -17.486 1.00 95.50 206 SER A C 1
ATOM 1661 O O . SER A 1 206 ? 0.336 -7.678 -16.922 1.00 95.50 206 SER A O 1
ATOM 1663 N N . TYR A 1 207 ? 2.424 -7.605 -17.736 1.00 91.81 207 TYR A N 1
ATOM 1664 C CA . TYR A 1 207 ? 2.738 -6.269 -17.211 1.00 91.81 207 TYR A CA 1
ATOM 1665 C C . TYR A 1 207 ? 1.830 -5.156 -17.741 1.00 91.81 207 TYR A C 1
ATOM 1667 O O . TYR A 1 207 ? 1.415 -4.300 -16.972 1.00 91.81 207 TYR A O 1
ATOM 1675 N N . SER A 1 208 ? 1.417 -5.209 -19.010 1.00 91.62 208 SER A N 1
ATOM 1676 C CA . SER A 1 208 ? 0.460 -4.240 -19.574 1.00 91.62 208 SER A CA 1
ATOM 1677 C C . SER A 1 208 ? -0.934 -4.348 -18.950 1.00 91.62 208 SER A C 1
ATOM 1679 O O . SER A 1 208 ? -1.676 -3.370 -18.848 1.00 91.62 208 SER A O 1
ATOM 1681 N N . ARG A 1 209 ? -1.329 -5.554 -18.525 1.00 96.44 209 ARG A N 1
ATOM 1682 C CA . ARG A 1 209 ? -2.565 -5.754 -17.766 1.00 96.44 209 ARG A CA 1
ATOM 1683 C C . ARG A 1 209 ? -2.389 -5.302 -16.322 1.00 96.44 209 ARG A C 1
ATOM 1685 O O . ARG A 1 209 ? -3.293 -4.677 -15.782 1.00 96.44 209 ARG A O 1
ATOM 1692 N N . LEU A 1 210 ? -1.240 -5.606 -15.722 1.00 97.19 210 LEU A N 1
ATOM 1693 C CA . LEU A 1 210 ? -0.910 -5.198 -14.365 1.00 97.19 210 LEU A CA 1
ATOM 1694 C C . LEU A 1 210 ? -0.905 -3.674 -14.231 1.00 97.19 210 LEU A C 1
ATOM 1696 O O . LEU A 1 210 ? -1.520 -3.183 -13.294 1.00 97.19 210 LEU A O 1
ATOM 1700 N N . GLU A 1 211 ? -0.303 -2.944 -15.176 1.00 95.81 211 GLU A N 1
ATOM 1701 C CA . GLU A 1 211 ? -0.317 -1.476 -15.240 1.00 95.81 211 GLU A CA 1
ATOM 1702 C C . GLU A 1 211 ? -1.749 -0.949 -15.131 1.00 95.81 211 GLU A C 1
ATOM 1704 O O . GLU A 1 211 ? -2.091 -0.349 -14.114 1.00 95.81 211 GLU A O 1
ATOM 1709 N N . ARG A 1 212 ? -2.610 -1.310 -16.092 1.00 96.75 212 ARG A N 1
ATOM 1710 C CA . ARG A 1 212 ? -4.015 -0.877 -16.140 1.00 96.75 212 ARG A CA 1
ATOM 1711 C C . ARG A 1 212 ? -4.801 -1.221 -14.879 1.00 96.75 212 ARG A C 1
ATOM 1713 O O . ARG A 1 212 ? -5.562 -0.403 -14.386 1.00 96.75 212 ARG A O 1
ATOM 1720 N N . LEU A 1 213 ? -4.625 -2.428 -14.336 1.00 97.75 213 LEU A N 1
ATOM 1721 C CA . LEU A 1 213 ? -5.347 -2.856 -13.130 1.00 97.75 213 LEU A CA 1
ATOM 1722 C C . LEU A 1 213 ? -4.910 -2.105 -11.873 1.00 97.75 213 LEU A C 1
ATOM 1724 O O . LEU A 1 213 ? -5.660 -2.060 -10.906 1.00 97.75 213 LEU A O 1
ATOM 1728 N N . THR A 1 214 ? -3.696 -1.566 -11.860 1.00 97.38 214 THR A N 1
ATOM 1729 C CA . THR A 1 214 ? -3.127 -0.905 -10.683 1.00 97.38 214 THR A CA 1
ATOM 1730 C C . THR A 1 214 ? -3.081 0.610 -10.825 1.00 97.38 214 THR A C 1
ATOM 1732 O O . THR A 1 214 ? -2.603 1.276 -9.919 1.00 97.38 214 THR A O 1
ATOM 1735 N N . GLU A 1 215 ? -3.574 1.170 -11.931 1.00 95.44 215 GLU A N 1
ATOM 1736 C CA . GLU A 1 215 ? -3.796 2.609 -12.062 1.00 95.44 215 GLU A CA 1
ATOM 1737 C C . GLU A 1 215 ? -4.780 3.105 -11.003 1.00 95.44 215 GLU A C 1
ATOM 1739 O O . GLU A 1 215 ? -5.766 2.435 -10.690 1.00 95.44 215 GLU A O 1
ATOM 1744 N N . ARG A 1 216 ? -4.546 4.313 -10.482 1.00 94.31 216 ARG A N 1
ATOM 1745 C CA . ARG A 1 216 ? -5.374 4.890 -9.417 1.00 94.31 216 ARG A CA 1
ATOM 1746 C C . ARG A 1 216 ? -6.862 4.909 -9.778 1.00 94.31 216 ARG A C 1
ATOM 1748 O O . ARG A 1 216 ? -7.678 4.475 -8.975 1.00 94.31 216 ARG A O 1
ATOM 1755 N N . GLY A 1 217 ? -7.204 5.315 -11.003 1.00 94.19 217 GLY A N 1
ATOM 1756 C CA . GLY A 1 217 ? -8.594 5.333 -11.468 1.00 94.19 217 GLY A CA 1
ATOM 1757 C C . GLY A 1 217 ? -9.236 3.941 -11.520 1.00 94.19 217 GLY A C 1
ATOM 1758 O O . GLY A 1 217 ? -10.417 3.793 -11.210 1.00 94.19 217 GLY A O 1
ATOM 1759 N N . ALA A 1 218 ? -8.462 2.896 -11.835 1.00 95.06 218 ALA A N 1
ATOM 1760 C CA . ALA A 1 218 ? -8.946 1.517 -11.788 1.00 95.06 218 ALA A CA 1
ATOM 1761 C C . ALA A 1 218 ? -9.216 1.062 -10.345 1.00 95.06 218 ALA A C 1
ATOM 1763 O O . ALA A 1 218 ? -10.211 0.382 -10.100 1.00 95.06 218 ALA A O 1
ATOM 1764 N N . VAL A 1 219 ? -8.377 1.478 -9.389 1.00 95.06 219 VAL A N 1
ATOM 1765 C CA . VAL A 1 219 ? -8.576 1.215 -7.954 1.00 95.06 219 VAL A CA 1
ATOM 1766 C C . VAL A 1 219 ? -9.821 1.933 -7.437 1.00 95.06 219 VAL A C 1
ATOM 1768 O O . VAL A 1 219 ? -10.674 1.305 -6.820 1.00 95.06 219 VAL A O 1
ATOM 1771 N N . GLU A 1 220 ? -9.969 3.225 -7.730 1.00 94.19 220 GLU A N 1
ATOM 1772 C CA . GLU A 1 220 ? -11.141 4.022 -7.339 1.00 94.19 220 GLU A CA 1
ATOM 1773 C C . GLU A 1 220 ? -12.438 3.441 -7.924 1.00 94.19 220 GLU A C 1
ATOM 1775 O O . GLU A 1 220 ? -13.442 3.326 -7.218 1.00 94.19 220 GLU A O 1
ATOM 1780 N N . THR A 1 221 ? -12.399 3.000 -9.186 1.00 94.50 221 THR A N 1
ATOM 1781 C CA . THR A 1 221 ? -13.519 2.313 -9.848 1.00 94.50 221 THR A CA 1
ATOM 1782 C C . THR A 1 221 ? -13.836 0.985 -9.166 1.00 94.50 221 THR A C 1
ATOM 1784 O O . THR A 1 221 ? -15.000 0.703 -8.889 1.00 94.50 221 THR A O 1
ATOM 1787 N N . ALA A 1 222 ? -12.819 0.174 -8.856 1.00 94.31 222 ALA A N 1
ATOM 1788 C CA . ALA A 1 222 ? -13.005 -1.113 -8.192 1.00 94.31 222 ALA A CA 1
ATOM 1789 C C . ALA A 1 222 ? -13.615 -0.954 -6.793 1.00 94.31 222 ALA A C 1
ATOM 1791 O O . ALA A 1 222 ? -14.477 -1.744 -6.415 1.00 94.31 222 ALA A O 1
ATOM 1792 N N . LEU A 1 223 ? -13.210 0.078 -6.046 1.00 92.12 223 LEU A N 1
ATOM 1793 C CA . LEU A 1 223 ? -13.754 0.392 -4.721 1.00 92.12 223 LEU A CA 1
ATOM 1794 C C . LEU A 1 223 ? -15.149 1.035 -4.764 1.00 92.12 223 LEU A C 1
ATOM 1796 O O . LEU A 1 223 ? -15.800 1.126 -3.727 1.00 92.12 223 LEU A O 1
ATOM 1800 N N . GLY A 1 224 ? -15.615 1.478 -5.936 1.00 89.69 224 GLY A N 1
ATOM 1801 C CA . GLY A 1 224 ? -16.863 2.230 -6.073 1.00 89.69 224 GLY A CA 1
ATOM 1802 C C . GLY A 1 224 ? -16.780 3.669 -5.545 1.00 89.69 224 GLY A C 1
ATOM 1803 O O . GLY A 1 224 ? -17.813 4.294 -5.322 1.00 89.69 224 GLY A O 1
ATOM 1804 N N . SER A 1 225 ? -15.572 4.213 -5.357 1.00 75.25 225 SER A N 1
ATOM 1805 C CA . SER A 1 225 ? -15.334 5.541 -4.762 1.00 75.25 225 SER A CA 1
ATOM 1806 C C . SER A 1 225 ? -15.418 6.704 -5.761 1.00 75.25 225 SER A C 1
ATOM 1808 O O . SER A 1 225 ? -15.199 7.854 -5.387 1.00 75.25 225 SER A O 1
ATOM 1810 N N . ALA A 1 226 ? -15.742 6.439 -7.028 1.00 56.81 226 ALA A N 1
ATOM 1811 C CA . ALA A 1 226 ? -15.554 7.376 -8.139 1.00 56.81 226 ALA A CA 1
ATOM 1812 C C . ALA A 1 226 ? -16.407 8.672 -8.112 1.00 56.81 226 ALA A C 1
ATOM 1814 O O . ALA A 1 226 ? -16.289 9.462 -9.043 1.00 56.81 226 ALA A O 1
ATOM 1815 N N . SER A 1 227 ? -17.260 8.936 -7.105 1.00 47.34 227 SER A N 1
ATOM 1816 C CA . SER A 1 227 ? -18.243 10.035 -7.216 1.00 47.34 227 SER A CA 1
ATOM 1817 C C . SER A 1 227 ? -18.629 10.814 -5.947 1.00 47.34 227 SER A C 1
ATOM 1819 O O . SER A 1 227 ? -19.534 11.643 -6.023 1.00 47.34 227 SER A O 1
ATOM 1821 N N . ALA A 1 228 ? -17.980 10.629 -4.794 1.00 46.00 228 ALA A N 1
ATOM 1822 C CA . ALA A 1 228 ? -18.347 11.384 -3.586 1.00 46.00 228 ALA A CA 1
ATOM 1823 C C . ALA A 1 228 ? -17.118 11.914 -2.847 1.00 46.00 228 ALA A C 1
ATOM 1825 O O . ALA A 1 228 ? -16.794 11.467 -1.752 1.00 46.00 228 ALA A O 1
ATOM 1826 N N . ARG A 1 229 ? -16.416 12.881 -3.447 1.00 54.84 229 ARG A N 1
ATOM 1827 C CA . ARG A 1 229 ? -15.441 13.690 -2.708 1.00 54.84 229 ARG A CA 1
ATOM 1828 C C . ARG A 1 229 ? -16.243 14.712 -1.887 1.00 54.84 229 ARG A C 1
ATOM 1830 O O . ARG A 1 229 ? -16.843 15.597 -2.497 1.00 54.84 229 ARG A O 1
ATOM 1837 N N . PRO A 1 230 ? -16.339 14.600 -0.549 1.00 51.31 230 PRO A N 1
ATOM 1838 C CA . PRO A 1 230 ? -16.982 15.643 0.238 1.00 51.31 230 PRO A CA 1
ATOM 1839 C C . PRO A 1 230 ? -16.199 16.947 0.050 1.00 51.31 230 PRO A C 1
ATOM 1841 O O . PRO A 1 230 ? -14.971 16.938 0.076 1.00 51.31 230 PRO A O 1
ATOM 1844 N N . ALA A 1 231 ? -1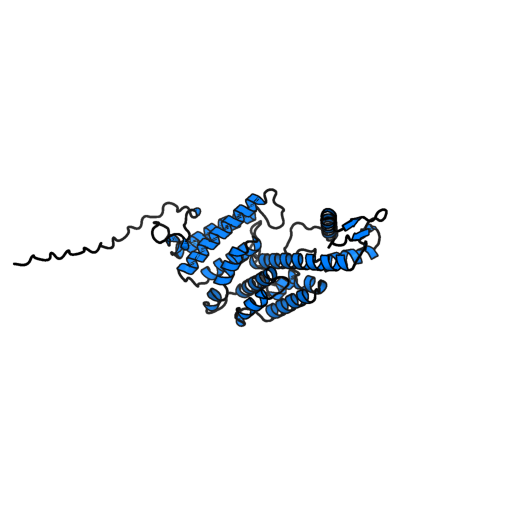6.908 18.060 -0.138 1.00 50.12 231 ALA A N 1
ATOM 1845 C CA . ALA A 1 231 ? -16.355 19.391 -0.415 1.00 50.12 231 ALA A CA 1
ATOM 1846 C C . ALA A 1 231 ? -15.554 20.014 0.751 1.00 50.12 231 ALA A C 1
ATOM 1848 O O . ALA A 1 231 ? -15.300 21.215 0.752 1.00 50.12 231 ALA A O 1
ATOM 1849 N N . ASN A 1 232 ? -15.164 19.222 1.752 1.00 55.47 232 ASN A N 1
ATOM 1850 C CA . ASN A 1 232 ? -14.347 19.707 2.852 1.00 55.47 232 ASN A CA 1
ATOM 1851 C C . ASN A 1 232 ? -12.917 19.908 2.352 1.00 55.47 232 ASN A C 1
ATOM 1853 O O . ASN A 1 232 ? -12.303 18.981 1.817 1.00 55.47 232 ASN A O 1
ATOM 1857 N N . GLU A 1 233 ? -12.403 21.124 2.529 1.00 58.16 233 GLU A N 1
ATOM 1858 C CA . GLU A 1 233 ? -11.044 21.482 2.144 1.00 58.16 233 GLU A CA 1
ATOM 1859 C C . GLU A 1 233 ? -10.040 20.494 2.765 1.00 58.16 233 GLU A C 1
ATOM 1861 O O . GLU A 1 233 ? -10.040 20.290 3.986 1.00 58.16 233 GLU A O 1
ATOM 1866 N N . PRO A 1 234 ? -9.194 19.836 1.951 1.00 60.28 234 PRO A N 1
ATOM 1867 C CA . PRO A 1 234 ? -8.189 18.926 2.472 1.00 60.28 234 PRO A CA 1
ATOM 1868 C C . PRO A 1 234 ? -7.224 19.702 3.371 1.00 60.28 234 PRO A C 1
ATOM 1870 O O . PRO A 1 234 ? -6.653 20.714 2.960 1.00 60.28 234 PRO A O 1
ATOM 1873 N N . LYS A 1 235 ? -7.018 19.217 4.603 1.00 67.31 235 LYS A N 1
ATOM 1874 C CA . LYS A 1 235 ? -5.976 19.756 5.486 1.00 67.31 235 LYS A CA 1
ATOM 1875 C C . LYS A 1 235 ? -4.630 19.718 4.740 1.00 67.31 235 LYS A C 1
ATOM 1877 O O . LYS A 1 235 ? -4.283 18.666 4.194 1.00 67.31 235 LYS A O 1
ATOM 1882 N N . PRO A 1 236 ? -3.851 20.813 4.730 1.00 66.12 236 PRO A N 1
ATOM 1883 C CA . PRO A 1 236 ? -2.605 20.870 3.976 1.00 66.12 236 PRO A CA 1
ATOM 1884 C C . PRO A 1 236 ? -1.622 19.795 4.463 1.00 66.12 236 PRO A C 1
ATOM 1886 O O . PRO A 1 236 ? -1.244 19.768 5.633 1.00 66.12 236 PRO A O 1
ATOM 1889 N N . GLY A 1 237 ? -1.222 18.903 3.551 1.00 68.12 237 GLY A N 1
ATOM 1890 C CA . GLY A 1 237 ? -0.234 17.841 3.777 1.00 68.12 237 GLY A CA 1
ATOM 1891 C C . GLY A 1 237 ? -0.795 16.473 4.187 1.00 68.12 237 GLY A C 1
ATOM 1892 O O . GLY A 1 237 ? -0.077 15.482 4.066 1.00 68.12 237 GLY A O 1
ATOM 1893 N N . ALA A 1 238 ? -2.057 16.381 4.621 1.00 69.12 238 ALA A N 1
ATOM 1894 C CA . ALA A 1 238 ? -2.684 15.103 4.961 1.00 69.12 238 ALA A CA 1
ATOM 1895 C C . ALA A 1 238 ? -3.280 14.417 3.714 1.00 69.12 238 ALA A C 1
ATOM 1897 O O . ALA A 1 238 ? -3.795 15.101 2.824 1.00 69.12 238 ALA A O 1
ATOM 1898 N N . PRO A 1 239 ? -3.254 13.073 3.635 1.00 74.12 239 PRO A N 1
ATOM 1899 C CA . PRO A 1 239 ? -3.907 12.359 2.546 1.00 74.12 239 PRO A CA 1
ATOM 190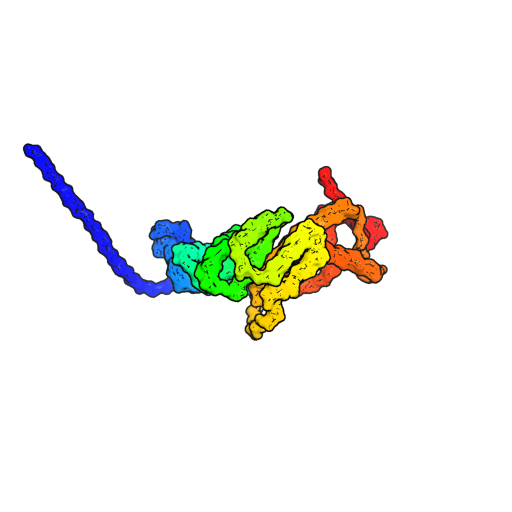0 C C . PRO A 1 239 ? -5.424 12.579 2.598 1.00 74.12 239 PRO A C 1
ATOM 1902 O O . PRO A 1 239 ? -6.035 12.447 3.657 1.00 74.12 239 PRO A O 1
ATOM 1905 N N . SER A 1 240 ? -6.044 12.891 1.454 1.00 79.81 240 SER A N 1
ATOM 1906 C CA . SER A 1 240 ? -7.496 13.125 1.389 1.00 79.81 240 SER A CA 1
ATOM 1907 C C . SER A 1 240 ? -8.315 11.866 1.680 1.00 79.81 240 SER A C 1
ATOM 1909 O O . SER A 1 240 ? -9.453 11.962 2.123 1.00 79.81 240 SER A O 1
ATOM 1911 N N . ASP A 1 241 ? -7.732 10.695 1.418 1.00 90.62 241 ASP A N 1
ATOM 1912 C CA . ASP A 1 241 ? -8.304 9.387 1.724 1.00 90.62 241 ASP A CA 1
ATOM 1913 C C . ASP A 1 241 ? -7.172 8.442 2.150 1.00 90.62 241 ASP A C 1
ATOM 1915 O O . ASP A 1 241 ? -6.406 7.941 1.327 1.00 90.62 241 ASP A O 1
ATOM 1919 N N . LEU A 1 242 ? -7.048 8.224 3.460 1.00 92.81 242 LEU A N 1
ATOM 1920 C CA . LEU A 1 242 ? -5.993 7.393 4.041 1.00 92.81 242 LEU A CA 1
ATOM 1921 C C . LEU A 1 242 ? -6.031 5.945 3.519 1.00 92.81 242 LEU A C 1
ATOM 1923 O O . LEU A 1 242 ? -4.976 5.335 3.331 1.00 92.81 242 LEU A O 1
ATOM 1927 N N . ALA A 1 243 ? -7.227 5.400 3.279 1.00 95.12 243 ALA A N 1
ATOM 1928 C CA . ALA A 1 243 ? -7.400 4.030 2.813 1.00 95.12 243 ALA A CA 1
ATOM 1929 C C . ALA A 1 243 ? -6.922 3.889 1.367 1.00 95.12 243 ALA A C 1
ATOM 1931 O O . ALA A 1 243 ? -6.148 2.981 1.050 1.00 95.12 243 ALA A O 1
ATOM 1932 N N . LEU A 1 244 ? -7.334 4.819 0.502 1.00 94.38 244 LEU A N 1
ATOM 1933 C CA . LEU A 1 244 ? -6.900 4.848 -0.890 1.00 94.38 244 LEU A CA 1
ATOM 1934 C C . LEU A 1 244 ? -5.384 5.039 -1.003 1.00 94.38 244 LEU A C 1
ATOM 1936 O O . LEU A 1 244 ? -4.747 4.338 -1.788 1.00 94.38 244 LEU A O 1
ATOM 1940 N N . GLU A 1 245 ? -4.785 5.917 -0.196 1.00 94.06 245 GLU A N 1
ATOM 1941 C CA . GLU A 1 245 ? -3.330 6.102 -0.204 1.00 94.06 245 GLU A CA 1
ATOM 1942 C C . GLU A 1 245 ? -2.579 4.848 0.255 1.00 94.06 245 GLU A C 1
ATOM 1944 O O . GLU A 1 245 ? -1.588 4.458 -0.367 1.00 94.06 245 GLU A O 1
ATOM 1949 N N . ALA A 1 246 ? -3.066 4.158 1.291 1.00 95.94 246 ALA A N 1
ATOM 1950 C CA . ALA A 1 246 ? -2.487 2.885 1.716 1.00 95.94 246 ALA A CA 1
ATOM 1951 C C . ALA A 1 246 ? -2.585 1.815 0.614 1.00 95.94 246 ALA A C 1
ATOM 1953 O O . ALA A 1 246 ? -1.618 1.090 0.371 1.00 95.94 246 ALA A O 1
ATOM 1954 N N . LEU A 1 247 ? -3.718 1.741 -0.093 1.00 97.25 247 LEU A N 1
ATOM 1955 C CA . LEU A 1 247 ? -3.903 0.847 -1.239 1.00 97.25 247 LEU A CA 1
ATOM 1956 C C . LEU A 1 247 ? -2.939 1.181 -2.383 1.00 97.25 247 LEU A C 1
ATOM 1958 O O . LEU A 1 247 ? -2.268 0.284 -2.892 1.00 97.25 247 LEU A O 1
ATOM 1962 N N . CYS A 1 248 ? -2.814 2.458 -2.752 1.00 96.19 248 CYS A N 1
ATOM 1963 C CA . CYS A 1 248 ? -1.870 2.905 -3.777 1.00 96.19 248 CYS A CA 1
ATOM 1964 C C . CYS A 1 248 ? -0.424 2.567 -3.388 1.00 96.19 248 CYS A C 1
ATOM 1966 O O . CYS A 1 248 ? 0.316 2.026 -4.207 1.00 96.19 248 CYS A O 1
ATOM 1968 N N . GLY A 1 249 ? -0.041 2.788 -2.126 1.00 95.38 249 GLY A N 1
ATOM 1969 C CA . GLY A 1 249 ? 1.289 2.444 -1.617 1.00 95.38 249 GLY A CA 1
ATOM 1970 C C . GLY A 1 249 ? 1.586 0.937 -1.641 1.00 95.38 249 GLY A C 1
ATOM 1971 O O . GLY A 1 249 ? 2.700 0.521 -1.985 1.00 95.38 249 GLY A O 1
ATOM 1972 N N . LEU A 1 250 ? 0.590 0.094 -1.340 1.00 97.94 250 LEU A N 1
ATOM 1973 C CA . LEU A 1 250 ? 0.709 -1.362 -1.488 1.00 97.94 250 LEU A CA 1
ATOM 1974 C C . LEU A 1 250 ? 0.890 -1.762 -2.951 1.00 97.94 250 LEU A C 1
ATOM 1976 O O . LEU A 1 250 ? 1.743 -2.595 -3.256 1.00 97.94 250 LEU A O 1
ATOM 1980 N N . LEU A 1 251 ? 0.121 -1.161 -3.858 1.00 97.81 251 LEU A N 1
ATOM 1981 C CA . LEU A 1 251 ? 0.228 -1.430 -5.288 1.00 97.81 251 LEU A CA 1
ATOM 1982 C C . LEU A 1 251 ? 1.567 -0.968 -5.861 1.00 97.81 251 LEU A C 1
ATOM 1984 O O . LEU A 1 251 ? 2.166 -1.717 -6.625 1.00 97.81 251 LEU A O 1
ATOM 1988 N N . ASP A 1 252 ? 2.088 0.187 -5.448 1.00 96.44 252 ASP A N 1
ATOM 1989 C CA . ASP A 1 252 ? 3.437 0.636 -5.811 1.00 96.44 252 ASP A CA 1
ATOM 1990 C C . ASP A 1 252 ? 4.510 -0.346 -5.321 1.00 96.44 252 ASP A C 1
ATOM 1992 O O . ASP A 1 252 ? 5.443 -0.684 -6.055 1.00 96.44 252 ASP A O 1
ATOM 1996 N N . SER A 1 253 ? 4.346 -0.887 -4.113 1.00 96.94 253 SER A N 1
ATOM 1997 C CA . SER A 1 253 ? 5.245 -1.915 -3.579 1.00 96.94 253 SER A CA 1
ATOM 1998 C C . SER A 1 253 ? 5.163 -3.226 -4.374 1.00 96.94 253 SER A C 1
ATOM 2000 O O . SER A 1 253 ? 6.192 -3.836 -4.670 1.00 96.94 253 SER A O 1
ATOM 2002 N N . ILE A 1 254 ? 3.959 -3.646 -4.780 1.00 97.94 254 ILE A N 1
ATOM 2003 C CA . ILE A 1 254 ? 3.749 -4.818 -5.645 1.00 97.94 254 ILE A CA 1
ATOM 2004 C C . ILE A 1 254 ? 4.356 -4.580 -7.034 1.00 97.94 254 ILE A C 1
ATOM 2006 O O . ILE A 1 254 ? 5.074 -5.445 -7.536 1.00 97.94 254 ILE A O 1
ATOM 2010 N N . ARG A 1 255 ? 4.125 -3.407 -7.641 1.00 97.44 255 ARG A N 1
ATOM 2011 C CA . ARG A 1 255 ? 4.722 -2.999 -8.924 1.00 97.44 255 ARG A CA 1
ATOM 2012 C C . ARG A 1 255 ? 6.242 -3.035 -8.857 1.00 97.44 255 ARG A C 1
ATOM 2014 O O . ARG A 1 255 ? 6.862 -3.527 -9.791 1.00 97.44 255 ARG A O 1
ATOM 2021 N N . SER A 1 256 ? 6.837 -2.582 -7.754 1.00 96.62 256 SER A N 1
ATOM 2022 C CA . SER A 1 256 ? 8.287 -2.637 -7.536 1.00 96.62 256 SER A CA 1
ATOM 2023 C C . SER A 1 256 ? 8.820 -4.079 -7.541 1.00 96.62 256 SER A C 1
ATOM 2025 O O . SER A 1 256 ? 9.743 -4.399 -8.286 1.00 96.62 256 SER A O 1
ATOM 2027 N N . ARG A 1 257 ? 8.173 -5.002 -6.812 1.00 97.50 257 ARG A N 1
ATOM 2028 C CA . ARG A 1 257 ? 8.544 -6.434 -6.821 1.00 97.50 257 ARG A CA 1
ATOM 2029 C C . ARG A 1 257 ? 8.355 -7.088 -8.194 1.00 97.50 257 ARG A C 1
ATOM 2031 O O . ARG A 1 257 ? 9.191 -7.883 -8.632 1.00 97.50 257 ARG A O 1
ATOM 2038 N N . ALA A 1 258 ? 7.260 -6.750 -8.875 1.00 96.94 258 ALA A N 1
ATOM 2039 C CA . ALA A 1 258 ? 6.988 -7.218 -10.227 1.00 96.94 258 ALA A CA 1
ATOM 2040 C C . ALA A 1 258 ? 8.055 -6.714 -11.206 1.00 96.94 258 ALA A C 1
ATOM 2042 O O . ALA A 1 258 ? 8.586 -7.515 -11.968 1.00 96.94 258 ALA A O 1
ATOM 2043 N N . ARG A 1 259 ? 8.429 -5.432 -11.119 1.00 97.19 259 ARG A N 1
ATOM 2044 C CA . ARG A 1 259 ? 9.482 -4.788 -11.912 1.00 97.19 259 ARG A CA 1
ATOM 2045 C C . ARG A 1 259 ? 10.827 -5.474 -11.753 1.00 97.19 259 ARG A C 1
ATOM 2047 O O . ARG A 1 259 ? 11.476 -5.727 -12.762 1.00 97.19 259 ARG A O 1
ATOM 2054 N N . ASP A 1 260 ? 11.236 -5.797 -10.527 1.00 96.19 260 ASP A N 1
ATOM 2055 C CA . ASP A 1 260 ? 12.488 -6.526 -10.295 1.00 96.19 260 ASP A CA 1
ATOM 2056 C C . ASP A 1 260 ? 12.474 -7.878 -11.024 1.00 96.19 260 ASP A C 1
ATOM 2058 O O . ASP A 1 260 ? 13.431 -8.228 -11.713 1.00 96.19 260 ASP A O 1
ATOM 2062 N N . THR A 1 261 ? 11.344 -8.591 -10.963 1.00 95.94 261 THR A N 1
ATOM 2063 C CA . THR A 1 261 ? 11.155 -9.864 -11.678 1.00 95.94 261 THR A CA 1
ATOM 2064 C C . THR A 1 261 ? 11.210 -9.668 -13.197 1.00 95.94 261 THR A C 1
ATOM 2066 O O . THR A 1 261 ? 11.924 -10.393 -13.891 1.00 95.94 261 THR A O 1
ATOM 2069 N N . THR A 1 262 ? 10.497 -8.664 -13.725 1.00 95.69 262 THR A N 1
ATOM 2070 C CA . THR A 1 262 ? 10.527 -8.296 -15.150 1.00 95.69 262 THR A CA 1
ATOM 2071 C C . THR A 1 262 ? 11.942 -8.010 -15.607 1.00 95.69 262 THR A C 1
ATOM 2073 O O . THR A 1 262 ? 12.368 -8.472 -16.660 1.00 95.69 262 THR A O 1
ATOM 2076 N N . TRP A 1 263 ? 12.682 -7.247 -14.810 1.00 96.25 263 TRP A N 1
ATOM 2077 C CA . TRP A 1 263 ? 14.023 -6.833 -15.156 1.00 96.25 263 TRP A CA 1
ATOM 2078 C C . TRP A 1 263 ? 14.982 -8.019 -15.223 1.00 96.25 263 TRP A C 1
ATOM 2080 O O . TRP A 1 263 ? 15.749 -8.124 -16.177 1.00 96.25 263 TRP A O 1
ATOM 2090 N N . THR A 1 264 ? 14.888 -8.968 -14.287 1.00 95.88 264 THR A N 1
ATOM 2091 C CA . THR A 1 264 ? 15.637 -10.229 -14.369 1.00 95.88 264 THR A CA 1
ATOM 2092 C C . THR A 1 264 ? 15.343 -10.980 -15.671 1.00 95.88 264 THR A C 1
ATOM 2094 O O . THR A 1 264 ? 16.275 -11.434 -16.339 1.00 95.88 264 THR A O 1
ATOM 2097 N N . ILE A 1 265 ? 14.071 -11.061 -16.077 1.00 94.88 265 ILE A N 1
ATOM 2098 C CA . ILE A 1 265 ? 13.669 -11.711 -17.333 1.00 94.88 265 ILE A CA 1
ATOM 2099 C C . ILE A 1 265 ? 14.265 -10.968 -18.536 1.00 94.88 265 ILE A C 1
ATOM 2101 O O . ILE A 1 265 ? 14.926 -11.590 -19.370 1.00 94.88 265 ILE A O 1
ATOM 2105 N N . LEU A 1 266 ? 14.113 -9.642 -18.602 1.00 95.25 266 LEU A N 1
ATOM 2106 C CA . LEU A 1 266 ? 14.658 -8.821 -19.688 1.00 95.25 266 LEU A CA 1
ATOM 2107 C C . LEU A 1 266 ? 16.181 -8.960 -19.798 1.00 95.25 266 LEU A C 1
ATOM 2109 O O . LEU A 1 266 ? 16.698 -9.138 -20.900 1.00 95.25 266 LEU A O 1
ATOM 2113 N N . ARG A 1 267 ? 16.898 -8.975 -18.669 1.00 95.56 267 ARG A N 1
ATOM 2114 C CA . ARG A 1 267 ? 18.353 -9.194 -18.641 1.00 95.56 267 ARG A CA 1
ATOM 2115 C C . ARG A 1 267 ? 18.783 -10.547 -19.189 1.00 95.56 267 ARG A C 1
ATOM 2117 O O . ARG A 1 267 ? 19.874 -10.666 -19.742 1.00 95.56 267 ARG A O 1
ATOM 2124 N N . SER A 1 268 ? 17.957 -11.573 -19.008 1.00 95.56 268 SER A N 1
ATOM 2125 C CA . SER A 1 268 ? 18.246 -12.906 -19.537 1.00 95.56 268 SER A CA 1
ATOM 2126 C C . SER A 1 268 ? 17.992 -13.002 -21.046 1.00 95.56 268 SER A C 1
ATOM 2128 O O . SER A 1 268 ? 18.751 -13.671 -21.751 1.00 95.56 268 SER A O 1
ATOM 2130 N N . ALA A 1 269 ? 16.969 -12.296 -21.538 1.00 95.56 269 ALA A N 1
ATOM 2131 C CA . ALA A 1 269 ? 16.494 -12.385 -22.915 1.00 95.56 269 ALA A CA 1
ATOM 2132 C C . ALA A 1 269 ? 17.223 -11.439 -23.884 1.00 95.56 269 ALA A C 1
ATOM 2134 O O . ALA A 1 269 ? 17.427 -11.791 -25.045 1.00 95.56 269 ALA A O 1
ATOM 2135 N N . TYR A 1 270 ? 17.646 -10.260 -23.423 1.00 95.75 270 TYR A N 1
ATOM 2136 C CA . TYR A 1 270 ? 18.204 -9.211 -24.278 1.00 95.75 270 TYR A CA 1
ATOM 2137 C C . TYR A 1 270 ? 19.667 -8.917 -23.934 1.00 95.75 270 TYR A C 1
ATOM 2139 O O . TYR A 1 270 ? 20.047 -8.838 -22.769 1.00 95.75 270 TYR A O 1
ATOM 2147 N N . ARG A 1 271 ? 20.502 -8.741 -24.967 1.00 96.31 271 ARG A N 1
ATOM 2148 C CA . ARG A 1 271 ? 21.912 -8.319 -24.823 1.00 96.31 271 ARG A CA 1
ATOM 2149 C C . ARG A 1 271 ? 22.090 -6.809 -24.927 1.00 96.31 271 ARG A C 1
ATOM 2151 O O . ARG A 1 271 ? 23.047 -6.266 -24.385 1.00 96.31 271 ARG A O 1
ATOM 2158 N N . GLU A 1 272 ? 21.190 -6.149 -25.642 1.00 95.81 272 GLU A N 1
ATOM 2159 C CA . GLU A 1 272 ? 21.226 -4.715 -25.901 1.00 95.81 272 GLU A CA 1
ATOM 2160 C C . GLU A 1 272 ? 19.817 -4.136 -25.776 1.00 95.81 272 GLU A C 1
ATOM 2162 O O . GLU A 1 272 ? 18.829 -4.811 -26.066 1.00 95.81 272 GLU A O 1
ATOM 2167 N N . LEU A 1 273 ? 19.746 -2.876 -25.361 1.00 94.50 273 LEU A N 1
ATOM 2168 C CA . LEU A 1 273 ? 18.530 -2.088 -25.243 1.00 94.50 273 LEU A CA 1
ATOM 2169 C C . LEU A 1 273 ? 18.744 -0.763 -25.983 1.00 94.50 273 LEU A C 1
ATOM 2171 O O . LEU A 1 273 ? 19.727 -0.065 -25.741 1.00 94.50 273 LEU A O 1
ATOM 2175 N N . SER A 1 274 ? 17.832 -0.416 -26.889 1.00 92.56 274 SER A N 1
ATOM 2176 C CA . SER A 1 274 ? 17.863 0.862 -27.612 1.00 92.56 274 SER A CA 1
ATOM 2177 C C . SER A 1 274 ? 16.753 1.773 -27.098 1.00 92.56 274 SER A C 1
ATOM 2179 O O . SER A 1 274 ? 15.581 1.541 -27.380 1.00 92.56 274 SER A O 1
ATOM 2181 N N . CYS A 1 275 ? 17.129 2.821 -26.371 1.00 90.81 275 CYS A N 1
ATOM 2182 C CA . CYS A 1 275 ? 16.241 3.857 -25.849 1.00 90.81 275 CYS A CA 1
ATOM 2183 C C . CYS A 1 275 ? 16.772 5.253 -26.241 1.00 90.81 275 CYS A C 1
ATOM 2185 O O . CYS A 1 275 ? 17.252 5.974 -25.363 1.00 90.81 275 CYS A O 1
ATOM 2187 N N . PRO A 1 276 ? 16.716 5.635 -27.536 1.00 86.94 276 PRO A N 1
ATOM 2188 C CA . PRO A 1 276 ? 17.116 6.973 -27.984 1.00 86.94 276 PRO A CA 1
ATOM 2189 C C . PRO A 1 276 ? 16.234 8.046 -27.349 1.00 86.94 276 PRO A C 1
ATOM 2191 O O . PRO A 1 276 ? 15.081 7.762 -27.019 1.00 86.94 276 PRO A O 1
ATOM 2194 N N . LYS A 1 277 ? 16.733 9.279 -27.214 1.00 85.19 277 LYS A N 1
ATOM 2195 C CA . LYS A 1 277 ? 15.899 10.382 -26.730 1.00 85.19 277 LYS A CA 1
ATOM 2196 C C . LYS A 1 277 ? 14.771 10.667 -27.740 1.00 85.19 277 LYS A C 1
ATOM 2198 O O . LYS A 1 277 ? 14.920 10.393 -28.937 1.00 85.19 277 LYS A O 1
ATOM 2203 N N . PRO A 1 278 ? 13.620 11.189 -27.283 1.00 81.44 278 PRO A N 1
ATOM 2204 C CA . PRO A 1 278 ? 12.496 11.505 -28.167 1.00 81.44 278 PRO A CA 1
ATOM 2205 C C . PRO A 1 278 ? 12.858 12.495 -29.284 1.00 81.44 278 PRO A C 1
ATOM 2207 O O . PRO A 1 278 ? 12.274 12.436 -30.361 1.00 81.44 278 PRO A O 1
ATOM 2210 N N . THR A 1 279 ? 13.841 13.369 -29.047 1.00 80.75 279 THR A N 1
ATOM 2211 C CA . THR A 1 279 ? 14.335 14.364 -30.011 1.00 80.75 279 THR A CA 1
ATOM 2212 C C . THR A 1 279 ? 14.951 13.754 -31.267 1.00 80.75 279 THR A C 1
ATOM 2214 O O . THR A 1 279 ? 14.969 14.409 -32.305 1.00 80.75 279 THR A O 1
ATOM 2217 N N . ASP A 1 280 ? 15.427 12.510 -31.195 1.00 73.00 280 ASP A N 1
ATOM 2218 C CA . ASP A 1 280 ? 16.327 11.963 -32.214 1.00 73.00 280 ASP A CA 1
ATOM 2219 C C . ASP A 1 280 ? 15.590 11.133 -33.278 1.00 73.00 280 ASP A C 1
ATOM 2221 O O . ASP A 1 280 ? 16.077 10.993 -34.398 1.00 73.00 280 ASP A O 1
ATOM 2225 N N . ALA A 1 281 ? 14.414 10.571 -32.958 1.00 70.25 281 ALA A N 1
ATOM 2226 C CA . ALA A 1 281 ? 13.567 9.851 -33.915 1.00 70.25 281 ALA A CA 1
ATOM 2227 C C . ALA A 1 281 ? 12.165 9.554 -33.344 1.00 70.25 281 ALA A C 1
ATOM 2229 O O . ALA A 1 281 ? 12.070 9.011 -32.249 1.00 70.25 281 ALA A O 1
ATOM 2230 N N . PRO A 1 282 ? 11.060 9.722 -34.092 1.00 72.44 282 PRO A N 1
ATOM 2231 C CA . PRO A 1 282 ? 9.718 9.387 -33.599 1.00 72.44 282 PRO A CA 1
ATOM 2232 C C . PRO A 1 282 ? 9.547 7.896 -33.251 1.00 72.44 282 PRO A C 1
ATOM 2234 O O . PRO A 1 282 ? 8.829 7.564 -32.312 1.00 72.44 282 PRO A O 1
ATOM 2237 N N . ALA A 1 283 ? 10.260 6.987 -33.928 1.00 64.88 283 ALA A N 1
ATOM 2238 C CA . ALA A 1 283 ? 10.254 5.555 -33.606 1.00 64.88 283 ALA A CA 1
ATOM 2239 C C . ALA A 1 283 ? 10.900 5.223 -32.239 1.00 64.88 283 ALA A C 1
ATOM 2241 O O . ALA A 1 283 ? 10.642 4.150 -31.692 1.00 64.88 283 ALA A O 1
ATOM 2242 N N . SER A 1 284 ? 11.708 6.125 -31.658 1.00 64.25 284 SER A N 1
ATOM 2243 C CA . SER A 1 284 ? 12.345 5.931 -30.344 1.00 64.25 284 SER A CA 1
ATOM 2244 C C . SER A 1 284 ? 11.345 5.986 -29.186 1.00 64.25 284 SER A C 1
ATOM 2246 O O . SER A 1 284 ? 11.550 5.342 -28.151 1.00 64.25 284 SER A O 1
ATOM 2248 N N . THR A 1 285 ? 10.228 6.694 -29.386 1.00 77.75 285 THR A N 1
ATOM 2249 C CA . THR A 1 285 ? 9.156 6.826 -28.393 1.00 77.75 285 THR A CA 1
ATOM 2250 C C . THR A 1 285 ? 8.513 5.480 -28.068 1.00 77.75 285 THR A C 1
ATOM 2252 O O . THR A 1 285 ? 8.210 5.222 -26.905 1.00 77.75 285 THR A O 1
ATOM 2255 N N . PHE A 1 286 ? 8.407 4.576 -29.051 1.00 87.19 286 PHE A N 1
ATOM 2256 C CA . PHE A 1 286 ? 7.778 3.269 -28.866 1.00 87.19 286 PHE A CA 1
ATOM 2257 C C . PHE A 1 286 ? 8.538 2.392 -27.867 1.00 87.19 286 PHE A C 1
ATOM 2259 O O . PHE A 1 286 ? 7.928 1.824 -26.965 1.00 87.19 286 PHE A O 1
ATOM 2266 N N . THR A 1 287 ? 9.869 2.299 -27.975 1.00 90.50 287 THR A N 1
ATOM 2267 C CA . THR A 1 287 ? 10.659 1.452 -27.065 1.00 90.50 287 THR A CA 1
ATOM 2268 C C . THR A 1 287 ? 10.716 2.028 -25.654 1.00 90.50 287 THR A C 1
ATOM 2270 O O . THR A 1 287 ? 10.641 1.270 -24.687 1.00 90.50 287 THR A O 1
ATOM 2273 N N . ARG A 1 288 ? 10.834 3.357 -25.514 1.00 92.62 288 ARG A N 1
ATOM 2274 C CA . ARG A 1 288 ? 10.832 4.019 -24.198 1.00 92.62 288 ARG A CA 1
ATOM 2275 C C . ARG A 1 288 ? 9.506 3.809 -23.483 1.00 92.62 288 ARG A C 1
ATOM 2277 O O . ARG A 1 288 ? 9.497 3.378 -22.334 1.00 92.62 288 ARG A O 1
ATOM 2284 N N . ASP A 1 289 ? 8.401 4.053 -24.175 1.00 91.75 289 ASP A N 1
ATOM 2285 C CA . ASP A 1 289 ? 7.067 3.865 -23.618 1.00 91.75 289 ASP A CA 1
ATOM 2286 C C . ASP A 1 289 ? 6.770 2.384 -23.332 1.00 91.75 289 ASP A C 1
ATOM 2288 O O . ASP A 1 289 ? 6.290 2.051 -22.250 1.00 91.75 289 ASP A O 1
ATOM 2292 N N . TRP A 1 290 ? 7.161 1.468 -24.222 1.00 93.00 290 TRP A N 1
ATOM 2293 C CA . TRP A 1 290 ? 7.093 0.033 -23.944 1.00 93.00 290 TRP A CA 1
ATOM 2294 C C . TRP A 1 290 ? 7.833 -0.331 -22.651 1.00 93.00 290 TRP A C 1
ATOM 2296 O O . TRP A 1 290 ? 7.281 -1.030 -21.801 1.00 93.00 290 TRP A O 1
ATOM 2306 N N . LEU A 1 291 ? 9.051 0.181 -22.460 1.00 94.81 291 LEU A N 1
ATOM 2307 C CA . LEU A 1 291 ? 9.862 -0.112 -21.283 1.00 94.81 291 LEU A CA 1
ATOM 2308 C C . LEU A 1 291 ? 9.263 0.491 -20.004 1.00 94.81 291 LEU A C 1
ATOM 2310 O O . LEU A 1 291 ? 9.202 -0.193 -18.983 1.00 94.81 291 LEU A O 1
ATOM 2314 N N . LEU A 1 292 ? 8.760 1.727 -20.072 1.00 94.56 292 LEU A N 1
ATOM 2315 C CA . LEU A 1 292 ? 8.033 2.396 -18.987 1.00 94.56 292 LEU A CA 1
ATOM 2316 C C . LEU A 1 292 ? 6.849 1.557 -18.493 1.00 94.56 292 LEU A C 1
ATOM 2318 O O . LEU A 1 292 ? 6.714 1.334 -17.284 1.00 94.56 292 LEU A O 1
ATOM 2322 N N . ARG A 1 293 ? 6.031 1.057 -19.429 1.00 93.50 293 ARG A N 1
ATOM 2323 C CA . ARG A 1 293 ? 4.859 0.217 -19.143 1.00 93.50 293 ARG A CA 1
ATOM 2324 C C . ARG A 1 293 ? 5.258 -1.159 -18.617 1.00 93.50 293 ARG A C 1
ATOM 2326 O O . ARG A 1 293 ? 4.753 -1.607 -17.590 1.00 93.50 293 ARG A O 1
ATOM 2333 N N . CYS A 1 294 ? 6.201 -1.832 -19.279 1.00 94.62 294 CYS A N 1
ATOM 2334 C CA . CYS A 1 294 ? 6.663 -3.166 -18.886 1.00 94.62 294 CYS A CA 1
ATOM 2335 C C . CYS A 1 294 ? 7.304 -3.186 -17.496 1.00 94.62 294 CYS A C 1
ATOM 2337 O O . CYS A 1 294 ? 7.111 -4.138 -16.740 1.00 94.62 294 CYS A O 1
ATOM 2339 N N . LEU A 1 295 ? 8.047 -2.137 -17.147 1.00 96.50 295 LEU A N 1
ATOM 2340 C CA . LEU A 1 295 ? 8.683 -1.992 -15.841 1.00 96.50 295 LEU A CA 1
ATOM 2341 C C . LEU A 1 295 ? 7.790 -1.300 -14.808 1.00 96.50 295 LEU A C 1
ATOM 2343 O O . LEU A 1 295 ? 8.199 -1.173 -13.654 1.00 96.50 295 LEU A O 1
ATOM 2347 N N . LEU A 1 296 ? 6.581 -0.867 -15.178 1.00 96.50 296 LEU A N 1
ATOM 2348 C CA . LEU A 1 296 ? 5.630 -0.231 -14.264 1.00 96.50 296 LEU A CA 1
ATOM 2349 C C . LEU A 1 296 ? 6.278 0.949 -13.519 1.00 96.50 296 LEU A C 1
ATOM 2351 O O . LEU A 1 296 ? 6.196 1.030 -12.292 1.00 96.50 296 LEU A O 1
ATOM 2355 N N . LEU A 1 297 ? 7.022 1.805 -14.230 1.00 95.25 297 LEU A N 1
ATOM 2356 C CA . LEU A 1 297 ? 7.808 2.884 -13.605 1.00 95.25 297 LEU A CA 1
ATOM 2357 C C . LEU A 1 297 ? 6.926 4.013 -13.056 1.00 95.25 297 LEU A C 1
ATOM 2359 O O . LEU A 1 297 ? 7.308 4.674 -12.090 1.00 95.25 297 LEU A O 1
ATOM 2363 N N . ARG A 1 298 ? 5.732 4.198 -13.630 1.00 94.12 298 ARG A N 1
ATOM 2364 C CA . ARG A 1 298 ? 4.737 5.170 -13.164 1.00 94.12 298 ARG A CA 1
ATOM 2365 C C . ARG A 1 298 ? 4.216 4.771 -11.781 1.00 94.12 298 ARG A C 1
ATOM 2367 O O . ARG A 1 298 ? 3.819 3.622 -11.564 1.00 94.12 298 ARG A O 1
ATOM 2374 N N . ARG A 1 299 ? 4.204 5.725 -10.849 1.00 91.69 299 ARG A N 1
ATOM 2375 C CA . ARG A 1 299 ? 3.651 5.526 -9.501 1.00 91.69 299 ARG A CA 1
ATOM 2376 C C . ARG A 1 299 ? 2.123 5.534 -9.529 1.00 91.69 299 ARG A C 1
ATOM 2378 O O . ARG A 1 299 ? 1.520 6.198 -10.367 1.00 91.69 299 ARG A O 1
ATOM 2385 N N . VAL A 1 300 ? 1.513 4.778 -8.623 1.00 91.44 300 VAL A N 1
ATOM 2386 C CA . VAL A 1 300 ? 0.065 4.765 -8.374 1.00 91.44 300 VAL A CA 1
ATOM 2387 C C . VAL A 1 300 ? -0.309 5.873 -7.398 1.00 91.44 300 VAL A C 1
ATOM 2389 O O . VAL A 1 300 ? -1.325 6.545 -7.584 1.00 91.44 300 VAL A O 1
ATOM 2392 N N . ALA A 1 301 ? 0.506 6.059 -6.356 1.00 85.25 301 ALA A N 1
ATOM 2393 C CA . ALA A 1 301 ? 0.297 7.114 -5.380 1.00 85.25 301 ALA A CA 1
ATOM 2394 C C . ALA A 1 301 ? 0.431 8.501 -6.044 1.00 85.25 301 ALA A C 1
ATOM 2396 O O . ALA A 1 301 ? 1.288 8.685 -6.918 1.00 85.25 301 ALA A O 1
ATOM 2397 N N . PRO A 1 302 ? -0.395 9.481 -5.639 1.00 77.38 302 PRO A N 1
ATOM 2398 C CA . PRO A 1 302 ? -0.354 10.823 -6.179 1.00 77.38 302 PRO A CA 1
ATOM 2399 C C . PRO A 1 302 ? 0.953 11.438 -5.696 1.00 77.38 302 PRO A C 1
ATOM 2401 O O . PRO A 1 302 ? 1.167 11.644 -4.502 1.00 77.38 302 PRO A O 1
ATOM 2404 N N . ASN A 1 303 ? 1.872 11.646 -6.627 1.00 69.81 303 ASN A N 1
ATOM 2405 C CA . ASN A 1 303 ? 3.137 12.277 -6.321 1.00 69.81 303 ASN A CA 1
ATOM 2406 C C . ASN A 1 303 ? 3.068 13.733 -6.771 1.00 69.81 303 ASN A C 1
ATOM 2408 O O . ASN A 1 303 ? 2.758 13.999 -7.933 1.00 69.81 303 ASN A O 1
ATOM 2412 N N . ASP A 1 304 ? 3.386 14.658 -5.866 1.00 61.97 304 ASP A N 1
ATOM 2413 C CA . ASP A 1 304 ? 3.534 16.076 -6.212 1.00 61.97 304 ASP A CA 1
ATOM 2414 C C . ASP A 1 304 ? 4.728 16.294 -7.154 1.00 61.97 304 ASP A C 1
ATOM 2416 O O . ASP A 1 304 ? 4.713 17.202 -7.988 1.00 61.97 304 ASP A O 1
ATOM 2420 N N . ASP A 1 305 ? 5.727 15.405 -7.095 1.00 67.81 305 ASP A N 1
ATOM 2421 C CA . ASP A 1 305 ? 6.819 15.354 -8.062 1.00 67.81 305 ASP A CA 1
ATOM 2422 C C . ASP A 1 305 ? 6.310 14.785 -9.391 1.00 67.81 305 ASP A C 1
ATOM 2424 O O . ASP A 1 305 ? 6.412 13.583 -9.674 1.00 67.81 305 ASP A O 1
ATOM 2428 N N . LYS A 1 306 ? 5.774 15.683 -10.225 1.00 78.19 306 LYS A N 1
ATOM 2429 C CA . LYS A 1 306 ? 5.443 15.456 -11.638 1.00 78.19 306 LYS A CA 1
ATOM 2430 C C . LYS A 1 306 ? 6.719 15.272 -12.463 1.00 78.19 306 LYS A C 1
ATOM 2432 O O . LYS A 1 306 ? 7.036 16.079 -13.334 1.00 78.19 306 LYS A O 1
ATOM 2437 N N . LYS A 1 307 ? 7.479 14.214 -12.181 1.00 88.75 307 LYS A N 1
ATOM 2438 C CA . LYS A 1 307 ? 8.535 13.765 -13.088 1.00 88.75 307 LYS A CA 1
ATOM 2439 C C . LYS A 1 307 ? 7.882 13.367 -14.406 1.00 88.75 307 LYS A C 1
ATOM 2441 O O . LYS A 1 307 ? 6.881 12.650 -14.402 1.00 88.75 307 LYS A O 1
ATOM 2446 N N . SER A 1 308 ? 8.437 13.842 -15.517 1.00 91.94 308 SER A N 1
ATOM 2447 C CA . SER A 1 308 ? 8.027 13.354 -16.828 1.00 91.94 308 SER A CA 1
ATOM 2448 C C . SER A 1 308 ? 8.337 11.860 -16.934 1.00 91.94 308 SER A C 1
ATOM 2450 O O . SER A 1 308 ? 9.248 11.348 -16.277 1.00 91.94 308 SER A O 1
ATOM 2452 N N . ASP A 1 309 ? 7.596 11.157 -17.786 1.00 91.81 309 ASP A N 1
ATOM 2453 C CA . ASP A 1 309 ? 7.881 9.758 -18.117 1.00 91.81 309 ASP A CA 1
ATOM 2454 C C . ASP A 1 309 ? 9.334 9.576 -18.590 1.00 91.81 309 ASP A C 1
ATOM 2456 O O . ASP A 1 309 ? 9.987 8.584 -18.270 1.00 91.81 309 ASP A O 1
ATOM 2460 N N . GLU A 1 310 ? 9.874 10.573 -19.293 1.00 91.56 310 GLU A N 1
ATOM 2461 C CA . GLU A 1 310 ? 11.273 10.593 -19.709 1.00 91.56 310 GLU A CA 1
ATOM 2462 C C . GLU A 1 310 ? 12.230 10.623 -18.518 1.00 91.56 310 GLU A C 1
ATOM 2464 O O . GLU A 1 310 ? 13.116 9.774 -18.439 1.00 91.56 310 GLU A O 1
ATOM 2469 N N . GLN A 1 311 ? 12.002 11.527 -17.561 1.00 93.31 311 GLN A N 1
ATOM 2470 C CA . GLN A 1 311 ? 12.813 11.635 -16.351 1.00 93.31 311 GLN A CA 1
ATOM 2471 C C . GLN A 1 311 ? 12.751 10.348 -15.521 1.00 93.31 311 GLN A C 1
ATOM 2473 O O . GLN A 1 311 ? 13.771 9.885 -15.023 1.00 93.31 311 GLN A O 1
ATOM 2478 N N . LEU A 1 312 ? 11.567 9.740 -15.384 1.00 94.00 312 LEU A N 1
ATOM 2479 C CA . LEU A 1 312 ? 11.402 8.483 -14.649 1.00 94.00 312 LEU A CA 1
ATOM 2480 C C . LEU A 1 312 ? 12.218 7.346 -15.268 1.00 94.00 312 LEU A C 1
ATOM 2482 O O . LEU A 1 312 ? 12.840 6.569 -14.540 1.00 94.00 312 LEU A O 1
ATOM 2486 N N . LEU A 1 313 ? 12.206 7.237 -16.599 1.00 95.19 313 LEU A N 1
ATOM 2487 C CA . LEU A 1 313 ? 12.978 6.217 -17.293 1.00 95.19 313 LEU A CA 1
ATOM 2488 C C . LEU A 1 313 ? 14.482 6.482 -17.193 1.00 95.19 313 LEU A C 1
ATOM 2490 O O . LEU A 1 313 ? 15.238 5.549 -16.932 1.00 95.19 313 LEU A O 1
ATOM 2494 N N . ASP A 1 314 ? 14.915 7.726 -17.369 1.00 94.69 314 ASP A N 1
ATOM 2495 C CA . ASP A 1 314 ? 16.335 8.080 -17.346 1.00 94.69 314 ASP A CA 1
ATOM 2496 C C . ASP A 1 314 ? 16.934 7.935 -15.937 1.00 94.69 314 ASP A C 1
ATOM 2498 O O . ASP A 1 314 ? 18.032 7.388 -15.786 1.00 94.69 314 ASP A O 1
ATOM 2502 N N . ASP A 1 315 ? 16.188 8.313 -14.893 1.00 95.12 315 ASP A N 1
ATOM 2503 C CA . ASP A 1 315 ? 16.552 8.064 -13.494 1.00 95.12 315 ASP A CA 1
ATOM 2504 C C . ASP A 1 315 ? 16.708 6.555 -13.239 1.00 95.12 315 ASP A C 1
ATOM 2506 O O . ASP A 1 315 ? 17.691 6.111 -12.639 1.00 95.12 315 ASP A O 1
ATOM 2510 N N . TRP A 1 316 ? 15.762 5.747 -13.733 1.00 96.50 316 TRP A N 1
ATOM 2511 C CA . TRP A 1 316 ? 15.815 4.293 -13.589 1.00 96.50 316 TRP A CA 1
ATOM 2512 C C . TRP A 1 316 ? 16.998 3.684 -14.353 1.00 96.50 316 TRP A C 1
ATOM 2514 O O . TRP A 1 316 ? 17.716 2.856 -13.798 1.00 96.50 316 TRP A O 1
ATOM 2524 N N . LEU A 1 317 ? 17.261 4.104 -15.595 1.00 96.19 317 LEU A N 1
ATOM 2525 C CA . LEU A 1 317 ? 18.421 3.647 -16.371 1.00 96.19 317 LEU A CA 1
ATOM 2526 C C . LEU A 1 317 ? 19.731 3.985 -15.650 1.00 96.19 317 LEU A C 1
ATOM 2528 O O . LEU A 1 317 ? 20.606 3.126 -15.532 1.00 96.19 317 LEU A O 1
ATOM 2532 N N . THR A 1 318 ? 19.837 5.196 -15.102 1.00 96.62 318 THR A N 1
ATOM 2533 C CA . THR A 1 318 ? 20.998 5.650 -14.322 1.00 96.62 318 THR A CA 1
ATOM 2534 C C . THR A 1 318 ? 21.202 4.793 -13.071 1.00 96.62 318 THR A C 1
ATOM 2536 O O . THR A 1 318 ? 22.322 4.361 -12.789 1.00 96.62 318 THR A O 1
ATOM 2539 N N . GLU A 1 319 ? 20.123 4.464 -12.355 1.00 96.88 319 GLU A N 1
ATOM 2540 C CA . GLU A 1 319 ? 20.162 3.538 -11.217 1.00 96.88 319 GLU A CA 1
ATOM 2541 C C . GLU A 1 319 ? 20.673 2.144 -11.626 1.00 96.88 319 GLU A C 1
ATOM 2543 O O . GLU A 1 319 ? 21.418 1.493 -10.896 1.00 96.88 319 GLU A O 1
ATOM 2548 N N . ARG A 1 320 ? 20.301 1.657 -12.812 1.00 97.06 320 ARG A N 1
ATOM 2549 C CA . ARG A 1 320 ? 20.751 0.343 -13.301 1.00 97.06 320 ARG A CA 1
ATOM 2550 C C . ARG A 1 320 ? 22.206 0.348 -13.753 1.00 97.06 320 ARG A C 1
ATOM 2552 O O . ARG A 1 320 ? 22.894 -0.660 -13.581 1.00 97.06 320 ARG A O 1
ATOM 2559 N N . VAL A 1 321 ? 22.696 1.472 -14.269 1.00 96.81 321 VAL A N 1
ATOM 2560 C CA . VAL A 1 321 ? 24.122 1.672 -14.566 1.00 96.81 321 VAL A CA 1
ATOM 2561 C C . VAL A 1 321 ? 24.947 1.682 -13.281 1.00 96.81 321 VAL A C 1
ATOM 2563 O O . VAL A 1 321 ? 25.959 0.987 -13.213 1.00 96.81 321 VAL A O 1
ATOM 2566 N N . SER A 1 322 ? 24.500 2.381 -12.231 1.00 97.12 322 SER A N 1
ATOM 2567 C CA . SER A 1 322 ? 25.226 2.417 -10.949 1.00 97.12 322 SER A CA 1
ATOM 2568 C C . SER A 1 322 ? 25.299 1.046 -10.264 1.00 97.12 322 SER A C 1
ATOM 2570 O O . SER A 1 322 ? 26.261 0.750 -9.560 1.00 97.12 322 SER A O 1
ATOM 2572 N N . ARG A 1 323 ? 24.328 0.166 -10.538 1.00 96.44 323 ARG A N 1
ATOM 2573 C CA . ARG A 1 323 ? 24.317 -1.244 -10.114 1.00 96.44 323 ARG A CA 1
ATOM 2574 C C . ARG A 1 323 ? 25.111 -2.186 -11.036 1.00 96.44 323 ARG A C 1
ATOM 2576 O O . ARG A 1 323 ? 25.064 -3.398 -10.839 1.00 96.44 323 ARG A O 1
ATOM 2583 N N . ALA A 1 324 ? 25.809 -1.662 -12.047 1.00 96.69 324 ALA A N 1
ATOM 2584 C CA . ALA A 1 324 ? 26.525 -2.426 -13.076 1.00 96.69 324 ALA A CA 1
ATOM 2585 C C . ALA A 1 324 ? 25.645 -3.432 -13.855 1.00 96.69 324 ALA A C 1
ATOM 2587 O O . ALA A 1 324 ? 26.133 -4.430 -14.391 1.00 96.69 324 ALA A O 1
ATOM 2588 N N . GLU A 1 325 ? 24.335 -3.180 -13.936 1.00 96.44 325 GLU A N 1
ATOM 2589 C CA . GLU A 1 325 ? 23.381 -4.018 -14.676 1.00 96.44 325 GLU A CA 1
ATOM 2590 C C . GLU A 1 325 ? 23.235 -3.573 -16.138 1.00 96.44 325 GLU A C 1
ATOM 2592 O O . GLU A 1 325 ? 22.875 -4.374 -17.003 1.00 96.44 325 GLU A O 1
ATOM 2597 N N . LEU A 1 326 ? 23.553 -2.307 -16.410 1.00 97.38 326 LEU A N 1
ATOM 2598 C CA . LEU A 1 326 ? 23.607 -1.691 -17.731 1.00 97.38 326 LEU A CA 1
ATOM 2599 C C . LEU A 1 326 ? 24.948 -0.979 -17.920 1.00 97.38 326 LEU A C 1
ATOM 2601 O O . LEU A 1 326 ? 25.527 -0.468 -16.964 1.00 97.38 326 LEU A O 1
ATOM 2605 N N . ARG A 1 327 ? 25.416 -0.896 -19.166 1.00 97.31 327 ARG A N 1
ATOM 2606 C CA . ARG A 1 327 ? 26.524 -0.016 -19.564 1.00 97.31 327 ARG A CA 1
ATOM 2607 C C . ARG A 1 327 ? 26.173 0.721 -20.860 1.00 97.31 327 ARG A C 1
ATOM 2609 O O . ARG A 1 327 ? 25.559 0.099 -21.731 1.00 97.31 327 ARG A O 1
ATOM 2616 N N . PRO A 1 328 ? 26.522 2.009 -21.015 1.00 96.44 328 PRO A N 1
ATOM 2617 C CA . PRO A 1 328 ? 26.347 2.696 -22.291 1.00 96.44 328 PRO A CA 1
ATOM 2618 C C . PRO A 1 328 ? 27.187 2.001 -23.372 1.00 96.44 328 PRO A C 1
ATOM 2620 O O . PRO A 1 328 ? 28.255 1.457 -23.087 1.00 96.44 328 PRO A O 1
ATOM 2623 N N . LYS A 1 329 ? 26.677 1.957 -24.603 1.00 96.25 329 LYS A N 1
ATOM 2624 C CA . LYS A 1 329 ? 27.402 1.396 -25.746 1.00 96.25 329 LYS A CA 1
ATOM 2625 C C . LYS A 1 329 ? 28.321 2.463 -26.334 1.00 96.25 329 LYS A C 1
ATOM 2627 O O . LYS A 1 329 ? 27.847 3.522 -26.744 1.00 96.25 329 LYS A O 1
ATOM 2632 N N . ASP A 1 330 ? 29.614 2.163 -26.405 1.00 93.94 330 ASP A N 1
ATOM 2633 C CA . ASP A 1 330 ? 30.610 3.081 -26.960 1.00 93.94 330 ASP A CA 1
ATOM 2634 C C . ASP A 1 330 ? 30.225 3.505 -28.386 1.00 93.94 330 ASP A C 1
ATOM 2636 O O . ASP A 1 330 ? 29.906 2.671 -29.237 1.00 93.94 330 ASP A O 1
ATOM 2640 N N . GLY A 1 331 ? 30.212 4.818 -28.629 1.00 91.50 331 GLY A N 1
ATOM 2641 C CA . GLY A 1 331 ? 29.901 5.401 -29.937 1.00 91.50 331 GLY A CA 1
ATOM 2642 C C . GLY A 1 331 ? 28.425 5.377 -30.358 1.00 91.50 331 GLY A C 1
ATOM 2643 O O . GLY A 1 331 ? 28.140 5.711 -31.505 1.00 91.50 331 GLY A O 1
ATOM 2644 N N . ALA A 1 332 ? 27.479 4.999 -29.485 1.00 90.00 332 ALA A N 1
ATOM 2645 C CA . ALA A 1 332 ? 26.050 5.009 -29.811 1.00 90.00 332 ALA A CA 1
ATOM 2646 C C . ALA A 1 332 ? 25.182 5.574 -28.671 1.00 90.00 332 ALA A C 1
ATOM 2648 O O . ALA A 1 332 ? 24.805 4.850 -27.745 1.00 90.00 332 ALA A O 1
ATOM 2649 N N . GLU A 1 333 ? 24.816 6.858 -28.764 1.00 88.12 333 GLU A N 1
ATOM 2650 C CA . GLU A 1 333 ? 23.918 7.499 -27.793 1.00 88.12 333 GLU A CA 1
ATOM 2651 C C . GLU A 1 333 ? 22.553 6.788 -27.746 1.00 88.12 333 GLU A C 1
ATOM 2653 O O . GLU A 1 333 ? 22.016 6.327 -28.756 1.00 88.12 333 GLU A O 1
ATOM 2658 N N . GLY A 1 334 ? 22.012 6.630 -26.535 1.00 89.00 334 GLY A N 1
ATOM 2659 C CA . GLY A 1 334 ? 20.735 5.954 -26.308 1.00 89.00 334 GLY A CA 1
ATOM 2660 C C . GLY A 1 334 ? 20.770 4.432 -26.480 1.00 89.00 334 GLY A C 1
ATOM 2661 O O . GLY A 1 334 ? 19.725 3.790 -26.368 1.00 89.00 334 GLY A O 1
ATOM 2662 N N . ARG A 1 335 ? 21.937 3.822 -26.731 1.00 93.75 335 ARG A N 1
ATOM 2663 C CA . ARG A 1 335 ? 22.098 2.362 -26.738 1.00 93.75 335 ARG A CA 1
ATOM 2664 C C . ARG A 1 335 ? 22.822 1.887 -25.488 1.00 93.75 335 ARG A C 1
ATOM 2666 O O . ARG A 1 335 ? 23.861 2.411 -25.100 1.00 93.75 335 ARG A O 1
ATOM 2673 N N . TRP A 1 336 ? 22.282 0.832 -24.898 1.00 96.12 336 TRP A N 1
ATOM 2674 C CA . TRP A 1 336 ? 22.760 0.247 -23.656 1.00 96.12 336 TRP A CA 1
ATOM 2675 C C . TRP A 1 336 ? 23.067 -1.229 -23.876 1.00 96.12 336 TRP A C 1
ATOM 2677 O O . TRP A 1 336 ? 22.286 -1.949 -24.499 1.00 96.12 336 TRP A O 1
ATOM 2687 N N . ILE A 1 337 ? 24.195 -1.699 -23.356 1.00 97.06 337 ILE A N 1
ATOM 2688 C CA . ILE A 1 337 ? 24.523 -3.121 -23.294 1.00 97.06 337 ILE A CA 1
ATOM 2689 C C . ILE A 1 337 ? 24.051 -3.647 -21.941 1.00 97.06 337 ILE A C 1
ATOM 2691 O O . ILE A 1 337 ? 24.373 -3.088 -20.891 1.00 97.06 337 ILE A O 1
ATOM 2695 N N . VAL A 1 338 ? 23.297 -4.739 -21.980 1.00 97.12 338 VAL A N 1
ATOM 2696 C CA . VAL A 1 338 ? 22.735 -5.384 -20.799 1.00 97.12 338 VAL A CA 1
ATOM 2697 C C . VAL A 1 338 ? 23.756 -6.360 -20.226 1.00 97.12 338 VAL A C 1
ATOM 2699 O O . VAL A 1 338 ? 24.156 -7.329 -20.877 1.00 97.12 338 VAL A O 1
ATOM 2702 N N . CYS A 1 339 ? 24.206 -6.105 -18.999 1.00 95.81 339 CYS A N 1
ATOM 2703 C CA . CYS A 1 339 ? 25.184 -6.951 -18.331 1.00 95.81 339 CYS A CA 1
ATOM 2704 C C . CYS A 1 339 ? 24.483 -8.201 -17.784 1.00 95.81 339 CYS A C 1
ATOM 2706 O O . CYS A 1 339 ? 23.539 -8.107 -16.994 1.00 95.81 339 CYS A O 1
ATOM 2708 N N . LYS A 1 340 ? 24.936 -9.398 -18.173 1.00 90.81 340 LYS A N 1
ATOM 2709 C CA . LYS A 1 340 ? 24.404 -10.650 -17.616 1.00 90.81 340 LYS A CA 1
ATOM 2710 C C . LYS A 1 340 ? 24.822 -10.814 -16.155 1.00 90.81 340 LYS A C 1
ATOM 2712 O O . LYS A 1 340 ? 25.883 -10.340 -15.754 1.00 90.81 340 LYS A O 1
ATOM 2717 N N . LEU A 1 341 ? 23.974 -11.469 -15.363 1.00 80.56 341 LEU A N 1
ATOM 2718 C CA . LEU A 1 341 ? 24.351 -11.900 -14.019 1.00 80.56 341 LEU A CA 1
ATOM 2719 C C . LEU A 1 341 ? 25.563 -12.828 -14.155 1.00 80.56 341 LEU A C 1
ATOM 2721 O O . LEU A 1 341 ? 25.518 -13.782 -14.931 1.00 80.56 341 LEU A O 1
ATOM 2725 N N . LYS A 1 342 ? 26.647 -12.524 -13.438 1.00 74.62 342 LYS A N 1
ATOM 2726 C CA . LYS A 1 342 ? 27.702 -13.508 -13.198 1.00 74.62 342 LYS A CA 1
ATOM 2727 C C . LYS A 1 342 ? 27.108 -14.506 -12.205 1.00 74.62 342 LYS A C 1
ATOM 2729 O O . LYS A 1 342 ? 27.080 -14.213 -11.014 1.00 74.62 342 LYS A O 1
ATOM 2734 N N . THR A 1 343 ? 26.487 -15.562 -12.723 1.00 63.81 343 THR A N 1
ATOM 2735 C CA . THR A 1 343 ? 26.094 -16.733 -11.925 1.00 63.81 343 THR A CA 1
ATOM 2736 C C . THR A 1 343 ? 27.310 -17.407 -11.334 1.00 63.81 343 THR A C 1
ATOM 2738 O O . THR A 1 343 ? 28.333 -17.458 -12.058 1.00 63.81 343 THR A O 1
#

Sequence (343 aa):
MPPRRQQQQQSQPQRAQRKYEPPAKRRMELVASVSRSSGLEKDGDALRDFKLQEEYRDFIQGKVDDCWKRYPSGRVPEDAKHRDEMRGNICILFRKLREAILATKRSDTFAVEVCETSMYSAILFSSPKDATSAISLLIPGLYKSQSRPPPTCPAAVTASLLYYLLVAYPSQSRYGEHLDYVPKGLIPDGIRQWLRDLTRALRQHSYSRLERLTERGAVETALGSASARPANEPKPGAPSDLALEALCGLLDSIRSRARDTTWTILRSAYRELSCPKPTDAPASTFTRDWLLRCLLLRRVAPNDDKKSDEQLLDDWLTERVSRAELRPKDGAEGRWIVCKLKT

pLDDT: mean 87.22, std 15.94, range [36.66, 98.62]

Organism: NCBI:txid48140

Foldseek 3Di:
DDDDDDDDDDDDDDDDDDDDDDDDPPPLLPQAQLVPPPVPDPRNLVLLDPVVLVVLVVVLVVLVLVLLVVPFPQDDDPCPPVSLVSLVSSLVSLVSSLSSCVVNVPQDPVNQVSLLLSLLSCLVSVPLVSNVVSCVCVFPPSVVPDPDGDLCQQLSLLLNLLSQPLVPPPPSPSSVVSVVSHPPVSHDPLLVVLVVQCNVCSVVLVLLSNLVSLALVNVCVSSVVPPDQDPPDDDPRDDSDSSSQSSLSSSQSVLQSSLVVLLLVCLVVDFKAAQADCVPDVVNVVSLVVNCRSSVLDGRHDHPPPDDSVNSSVVVVVVCVVVVQWDADPPDHRMIGGDHPPD

Radius of gyration: 26.84 Å; chains: 1; bounding box: 55×54×114 Å